Protein AF-0000000069090815 (afdb_homodimer)

Organism: Magallana gigas (NCBI:txid29159)

Nearest PDB structures (foldseek):
  7znk-assembly1_K  TM=8.811E-01  e=8.132E-07  Homo sapiens
  5wyk-assembly1_BE  TM=6.502E-01  e=1.573E-06  Saccharomyces cerevisiae S288C
  6n8r-assembly1_A  TM=6.641E-01  e=1.113E-04  Homo sapiens
  6n8q-assembly1_A  TM=6.748E-01  e=1.910E-04  Homo sapiens
  5wlc-assembly1_LH  TM=5.540E-01  e=4.526E-05  Saccharomyces cerevisiae BY4741

pLDDT: mean 88.84, std 10.0, range [51.78, 98.0]

Foldseek 3Di:
DDLADFQEKEAALLNQWIWTFFLLQWIWIARPVVRDTQDIAGQDPPRDDSVCSHPDPQRGKQEKEAALLRQWMWTDGSVQKIFIAGLLVGHGTPDIDGGHQWRYWYYDHVAQWMWTAGPVGDIDIDGHDDDDDDPLSNVLSVVSSPPHLVCLVVDPDDPVV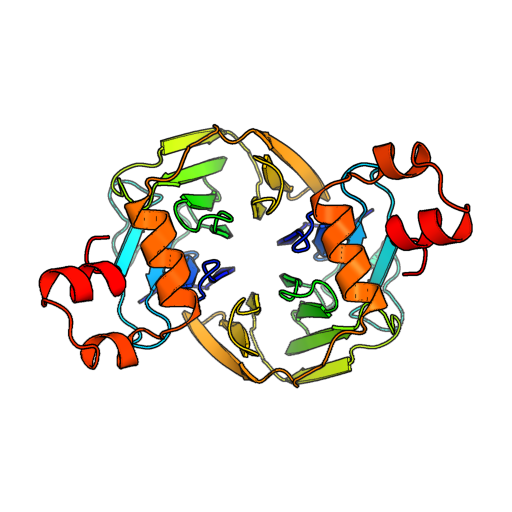NCVSSSNSD/DDLADFQEKEAALLNQWIWTFFLLQWIWIARPVVRDTQAIDGQDPPRDDSVCSHDDPQRGKQEKEAALLRQWMWTDGSVQKIFIAGLLVHHGTPDIDGGHQWRYWYYDHVAQWMWTAGPVGDIDIDGHDDDDDDPLSNVLSVVSSPPHLVCLVVDPDDPVVNCVSSSNSD

Solvent-accessible surface area (backbone atoms only — not comparable to full-atom values): 17552 Å² total; per-residue (Å²): 136,72,78,27,37,26,40,18,38,28,42,21,56,34,44,58,36,30,38,40,11,15,39,44,21,32,36,40,34,25,30,72,83,79,66,45,78,48,43,75,46,71,67,43,88,73,67,65,54,76,84,52,18,64,44,95,69,55,34,32,22,35,14,35,24,41,30,63,85,48,49,33,38,37,37,31,19,59,69,19,35,37,36,31,32,33,52,88,55,61,86,50,63,74,41,77,44,86,38,75,59,42,30,17,36,26,39,35,52,67,49,62,34,34,39,34,25,18,58,85,42,46,74,47,78,41,81,46,81,89,72,81,77,52,66,69,55,54,49,43,46,59,50,33,56,76,41,55,66,86,54,46,77,73,48,98,61,60,67,69,59,42,39,52,66,59,46,65,79,74,135,73,77,27,37,25,38,17,39,30,41,21,55,36,44,58,38,32,37,39,11,15,38,42,22,32,34,40,34,25,30,72,85,79,67,44,79,46,45,74,46,70,67,43,88,73,69,63,53,75,83,52,18,64,45,94,68,56,32,32,23,35,13,33,23,41,30,64,84,49,50,33,37,36,36,30,18,59,68,20,37,36,35,31,32,35,52,86,56,65,86,50,63,73,41,77,43,85,37,74,58,44,29,17,36,27,42,35,53,68,48,62,34,33,39,34,25,17,58,85,41,47,74,48,78,43,81,46,82,88,73,82,76,52,67,68,56,54,50,42,44,59,51,34,56,75,40,54,68,86,54,47,77,73,48,98,62,59,68,69,58,41,38,53,66,58,48,66,79,73

InterPro domains:
  IPR001496 SOCS box domain [PF07525] (131-166)
  IPR001496 SOCS box domain [PS50225] (132-170)
  IPR001496 SOCS box domain [SM00253] (126-169)
  IPR001496 SOCS box domain [SM00969] (132-168)
  IPR001680 WD40 repeat [PF00400] (1-31)
  IPR001680 WD40 repeat [PF00400] (59-86)
  IPR001680 WD40 repeat [PS50082] (1-40)
  IPR001680 WD40 repeat [PS50082] (54-88)
  IPR001680 WD40 repeat [SM00320] (1-31)
  IPR001680 WD40 repeat [SM00320] (47-86)
  IPR001680 WD40 repeat [SM00320] (90-127)
  IPR015943 WD40/YVTN repeat-like-containing domain superfamily [G3DSA:2.130.10.10] (1-132)
  IPR019775 WD40 repeat, conserved site [PS00678] (73-87)
  IPR036036 SOCS box-like domain superfamily [SSF158235] (124-169)
  IPR036322 WD40-repeat-containing domain superfamily [SSF50978] (2-129)
  IPR051983 WD repeat and SOCS box domain-containing protein [PTHR15622] (1-169)

Structure (mmCIF, N/CA/C/O backbone):
data_AF-0000000069090815-model_v1
#
loop_
_entity.id
_entity.type
_entity.pdbx_description
1 polymer 'SOCS box domain-containing protein'
#
loop_
_atom_site.group_PDB
_atom_site.id
_atom_site.type_symbol
_atom_site.label_atom_id
_atom_site.label_alt_id
_atom_site.label_comp_id
_atom_site.label_asym_id
_atom_site.label_entity_id
_atom_site.label_seq_id
_atom_site.pdbx_PDB_ins_code
_atom_site.Cartn_x
_atom_site.Cartn_y
_atom_site.Cartn_z
_atom_site.occupancy
_atom_site.B_iso_or_equiv
_atom_site.auth_seq_id
_atom_site.auth_comp_id
_atom_site.auth_asym_id
_atom_site.auth_atom_id
_atom_site.pdbx_PDB_model_num
ATOM 1 N N . GLY A 1 1 ? -5.02 -21.438 0.395 1 79.31 1 GLY A N 1
ATOM 2 C CA . GLY A 1 1 ? -5.156 -20.188 1.122 1 79.31 1 GLY A CA 1
ATOM 3 C C . GLY A 1 1 ? -4.195 -20.062 2.287 1 79.31 1 GLY A C 1
ATOM 4 O O . GLY A 1 1 ? -3.223 -20.812 2.379 1 79.31 1 GLY A O 1
ATOM 5 N N . HIS A 1 2 ? -4.289 -19.016 3.074 1 82.38 2 HIS A N 1
ATOM 6 C CA . HIS A 1 2 ? -3.445 -18.781 4.242 1 82.38 2 HIS A CA 1
ATOM 7 C C . HIS A 1 2 ? -3.93 -19.594 5.438 1 82.38 2 HIS A C 1
ATOM 9 O O . HIS A 1 2 ? -5.105 -19.969 5.508 1 82.38 2 HIS A O 1
ATOM 15 N N . PHE A 1 3 ? -3.016 -19.781 6.41 1 78 3 PHE A N 1
ATOM 16 C CA . PHE A 1 3 ? -3.311 -20.625 7.566 1 78 3 PHE A CA 1
ATOM 17 C C . PHE A 1 3 ? -3.141 -19.828 8.859 1 78 3 PHE A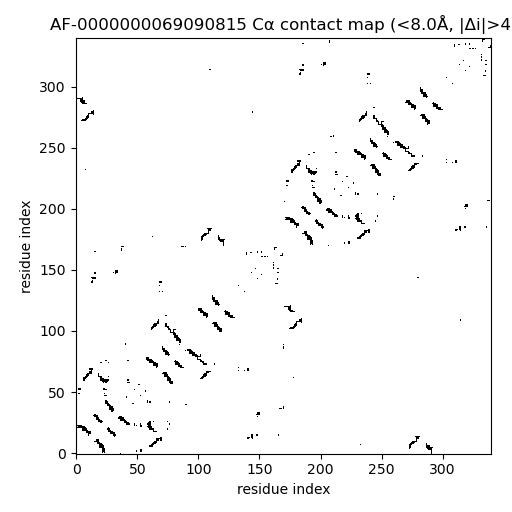 C 1
ATOM 19 O O . PHE A 1 3 ? -3.078 -20.422 9.945 1 78 3 PHE A O 1
ATOM 26 N N . HIS A 1 4 ? -2.98 -18.609 8.805 1 82.19 4 HIS A N 1
ATOM 27 C CA . HIS A 1 4 ? -2.75 -17.734 9.953 1 82.19 4 HIS A CA 1
ATOM 28 C C . HIS A 1 4 ? -3.23 -16.312 9.664 1 82.19 4 HIS A C 1
ATOM 30 O O . HIS A 1 4 ? -3.924 -16.078 8.68 1 82.19 4 HIS A O 1
ATOM 36 N N . ASP A 1 5 ? -2.984 -15.422 10.547 1 85.69 5 ASP A N 1
ATOM 37 C CA . ASP A 1 5 ? -3.416 -14.023 10.453 1 85.69 5 ASP A CA 1
ATOM 38 C C . ASP A 1 5 ? -2.799 -13.336 9.242 1 85.69 5 ASP A C 1
ATOM 40 O O . ASP A 1 5 ? -1.581 -13.375 9.055 1 85.69 5 ASP A O 1
ATOM 44 N N . ILE A 1 6 ? -3.719 -12.703 8.414 1 90.69 6 ILE A N 1
ATOM 45 C CA . ILE A 1 6 ? -3.221 -11.852 7.336 1 90.69 6 ILE A CA 1
ATOM 46 C C . ILE A 1 6 ? -2.818 -10.492 7.895 1 90.69 6 ILE A C 1
ATOM 48 O O . ILE A 1 6 ? -3.66 -9.75 8.406 1 90.69 6 ILE A O 1
ATOM 52 N N . GLN A 1 7 ? -1.586 -10.125 7.742 1 93.62 7 GLN A N 1
ATOM 53 C CA . GLN A 1 7 ? -1.053 -8.922 8.383 1 93.62 7 GLN A CA 1
ATOM 54 C C . GLN A 1 7 ? -1.014 -7.75 7.414 1 93.62 7 GLN A C 1
ATOM 56 O O . GLN A 1 7 ? -1.017 -6.59 7.836 1 93.62 7 GLN A O 1
ATOM 61 N N . SER A 1 8 ? -0.95 -8.062 6.145 1 97.06 8 SER A N 1
ATOM 62 C CA . SER A 1 8 ? -0.808 -7.02 5.133 1 97.06 8 SER A CA 1
ATOM 63 C C . SER A 1 8 ? -1.362 -7.48 3.787 1 97.06 8 SER A C 1
ATOM 65 O O . SER A 1 8 ? -1.354 -8.68 3.482 1 97.06 8 SER A O 1
ATOM 67 N N . CYS A 1 9 ? -1.847 -6.539 3.061 1 96.44 9 CYS A N 1
ATOM 68 C CA . CYS A 1 9 ? -2.318 -6.797 1.705 1 96.44 9 CYS A CA 1
ATOM 69 C C . CYS A 1 9 ? -2.104 -5.582 0.812 1 96.44 9 CYS A C 1
ATOM 71 O O . CYS A 1 9 ? -1.96 -4.461 1.305 1 96.44 9 CYS A O 1
ATOM 73 N N . ASP A 1 10 ? -2.027 -5.844 -0.484 1 96.81 10 ASP A N 1
ATOM 74 C CA . ASP A 1 10 ? -1.822 -4.766 -1.444 1 96.81 10 ASP A CA 1
ATOM 75 C C . ASP A 1 10 ? -2.248 -5.191 -2.848 1 96.81 10 ASP A C 1
ATOM 77 O O . ASP A 1 10 ? -2.127 -6.363 -3.211 1 96.81 10 ASP A O 1
ATOM 81 N N . PHE A 1 11 ? -2.684 -4.242 -3.605 1 96.31 11 PHE A N 1
ATOM 82 C CA . PHE A 1 11 ? -3.041 -4.477 -5 1 96.31 11 PHE A CA 1
ATOM 83 C C . PHE A 1 11 ? -1.896 -4.082 -5.926 1 96.31 11 PHE A C 1
ATOM 85 O O . PHE A 1 11 ? -1.183 -3.111 -5.656 1 96.31 11 PHE A O 1
ATOM 92 N N . SER A 1 12 ? -1.836 -4.812 -6.996 1 95.44 12 SER A N 1
ATOM 93 C CA . SER A 1 12 ? -0.991 -4.336 -8.086 1 95.44 12 SER A CA 1
ATOM 94 C C . SER A 1 12 ? -1.57 -3.082 -8.727 1 95.44 12 SER A C 1
ATOM 96 O O . SER A 1 12 ? -2.758 -2.793 -8.578 1 95.44 12 SER A O 1
ATOM 98 N N . PRO A 1 13 ? -0.704 -2.379 -9.461 1 91.62 13 PRO A N 1
ATOM 99 C CA . PRO A 1 13 ? -1.172 -1.113 -10.031 1 91.62 13 PRO A CA 1
ATOM 100 C C . PRO A 1 13 ? -2.342 -1.299 -10.992 1 91.62 13 PRO A C 1
ATOM 102 O O . PRO A 1 13 ? -3.158 -0.389 -11.164 1 91.62 13 PRO A O 1
ATOM 105 N N . ASP A 1 14 ? -2.455 -2.387 -11.641 1 93.19 14 ASP A N 1
ATOM 106 C CA . ASP A 1 14 ? -3.557 -2.635 -12.562 1 93.19 14 ASP A CA 1
ATOM 107 C C . ASP A 1 14 ? -4.719 -3.328 -11.859 1 93.19 14 ASP A C 1
ATOM 109 O O . ASP A 1 14 ? -5.719 -3.672 -12.492 1 93.19 14 ASP A O 1
ATOM 113 N N . SER A 1 15 ? -4.602 -3.602 -10.57 1 93.69 15 SER A N 1
ATOM 114 C CA . SER A 1 15 ? -5.594 -4.234 -9.711 1 93.69 15 SER A CA 1
ATOM 115 C C . SER A 1 15 ? -5.879 -5.668 -10.148 1 93.69 15 SER A C 1
ATOM 117 O O . SER A 1 15 ? -6.883 -6.258 -9.75 1 93.69 15 SER A O 1
ATOM 119 N N . ALA A 1 16 ? -5.008 -6.168 -10.984 1 95.38 16 ALA A N 1
ATOM 120 C CA . ALA A 1 16 ? -5.191 -7.523 -11.5 1 95.38 16 ALA A CA 1
ATOM 121 C C . ALA A 1 16 ? -4.609 -8.555 -10.539 1 95.38 16 ALA A C 1
ATOM 123 O O . ALA A 1 16 ? -4.957 -9.742 -10.609 1 95.38 16 ALA A O 1
ATOM 124 N N . LEU A 1 17 ? -3.703 -8.125 -9.781 1 95.88 17 LEU A N 1
ATOM 125 C CA . LEU A 1 17 ? -3.074 -8.977 -8.781 1 95.88 17 LEU A CA 1
ATOM 126 C C . LEU A 1 17 ? -3.309 -8.438 -7.375 1 95.88 17 LEU A C 1
ATOM 128 O O . LEU A 1 17 ? -3.412 -7.219 -7.184 1 95.88 17 LEU A O 1
ATOM 132 N N . PHE A 1 18 ? -3.381 -9.336 -6.422 1 95.94 18 PHE A N 1
ATOM 133 C CA . PHE A 1 18 ? -3.557 -9.047 -5.004 1 95.94 18 PHE A CA 1
ATOM 134 C C . PHE A 1 18 ? -2.584 -9.859 -4.156 1 95.94 18 PHE A C 1
ATOM 136 O O . PHE A 1 18 ? -2.512 -11.078 -4.289 1 95.94 18 PHE A O 1
ATOM 143 N N . ALA A 1 19 ? -1.81 -9.141 -3.348 1 97.06 19 ALA A N 1
ATOM 144 C CA . ALA A 1 19 ? -0.846 -9.828 -2.496 1 97.06 19 ALA A CA 1
ATOM 145 C C . ALA A 1 19 ? -1.304 -9.836 -1.04 1 97.06 19 ALA A C 1
ATOM 147 O O . ALA A 1 19 ? -1.813 -8.828 -0.54 1 97.06 19 ALA A O 1
ATOM 148 N N . THR A 1 20 ? -1.157 -10.93 -0.351 1 96.69 20 THR A N 1
ATOM 149 C CA . THR A 1 20 ? -1.402 -11.031 1.084 1 96.69 20 THR A CA 1
ATOM 150 C C . THR A 1 20 ? -0.166 -11.555 1.808 1 96.69 20 THR A C 1
ATOM 152 O O . THR A 1 20 ? 0.448 -12.531 1.372 1 96.69 20 THR A O 1
ATOM 155 N N . ALA A 1 21 ? 0.24 -10.859 2.807 1 96.19 21 ALA A N 1
ATOM 156 C CA . ALA A 1 21 ? 1.293 -11.305 3.715 1 96.19 21 ALA A CA 1
ATOM 157 C C . ALA A 1 21 ? 0.702 -11.906 4.988 1 96.19 21 ALA A C 1
ATOM 159 O O . ALA A 1 21 ? -0.155 -11.289 5.629 1 96.19 21 ALA A O 1
ATOM 160 N N . CYS A 1 22 ? 1.256 -13 5.352 1 91.38 22 CYS A N 1
ATOM 161 C CA . CYS A 1 22 ? 0.613 -13.766 6.418 1 91.38 22 CYS A CA 1
ATOM 162 C C . CYS A 1 22 ? 1.642 -14.273 7.418 1 91.38 22 CYS A C 1
ATOM 164 O O . CYS A 1 22 ? 2.814 -14.438 7.078 1 91.38 22 CYS A O 1
ATOM 166 N N . TYR A 1 23 ? 1.19 -14.57 8.633 1 89.38 23 TYR A N 1
ATOM 167 C CA . TYR A 1 23 ? 2.014 -15.133 9.695 1 89.38 23 TYR A CA 1
ATOM 168 C C . TYR A 1 23 ? 2.369 -16.594 9.398 1 89.38 23 TYR A C 1
ATOM 170 O O . TYR A 1 23 ? 3.223 -17.172 10.07 1 89.38 23 TYR A O 1
ATOM 178 N N . ASP A 1 24 ? 1.873 -17.234 8.352 1 84.62 24 ASP A N 1
ATOM 179 C CA . ASP A 1 24 ? 2.266 -18.578 7.953 1 84.62 24 ASP A CA 1
ATOM 180 C C . ASP A 1 24 ? 3.564 -18.562 7.148 1 84.62 24 ASP A C 1
ATOM 182 O O . ASP A 1 24 ? 3.889 -19.531 6.461 1 84.62 24 ASP A O 1
ATOM 186 N N . THR A 1 25 ? 4.215 -17.422 7.023 1 89.25 25 THR A N 1
ATOM 187 C CA . THR A 1 25 ? 5.551 -17.188 6.484 1 89.25 25 THR A CA 1
ATOM 188 C C . THR A 1 25 ? 5.508 -17.078 4.961 1 89.25 25 THR A C 1
ATOM 190 O O . THR A 1 25 ? 6.539 -17.188 4.297 1 89.25 25 THR A O 1
ATOM 193 N N . ARG A 1 26 ? 4.359 -16.859 4.488 1 91.19 26 ARG A N 1
ATOM 194 C CA . ARG A 1 26 ? 4.23 -16.781 3.037 1 91.19 26 ARG A CA 1
ATOM 195 C C . ARG A 1 26 ? 3.584 -15.469 2.609 1 91.19 26 ARG A C 1
ATOM 197 O O . ARG A 1 26 ? 2.766 -14.906 3.34 1 91.19 26 ARG A O 1
ATOM 204 N N . VAL A 1 27 ? 3.996 -15.055 1.451 1 94.62 27 VAL A N 1
ATOM 205 C CA . VAL A 1 27 ? 3.213 -14.125 0.644 1 94.62 27 VAL A CA 1
ATOM 206 C C . VAL A 1 27 ? 2.545 -14.875 -0.506 1 94.62 27 VAL A C 1
ATOM 208 O O . VAL A 1 27 ? 3.186 -15.688 -1.183 1 94.62 27 VAL A O 1
ATOM 211 N N . ILE A 1 28 ? 1.282 -14.641 -0.657 1 95 28 ILE A N 1
ATOM 212 C CA . ILE A 1 28 ? 0.578 -15.25 -1.78 1 95 28 ILE A CA 1
ATOM 213 C C . ILE A 1 28 ? 0.068 -14.156 -2.721 1 95 28 ILE A C 1
ATOM 215 O O . ILE A 1 28 ? -0.456 -13.133 -2.271 1 95 28 ILE A O 1
ATOM 219 N N . ILE A 1 29 ? 0.274 -14.367 -4.035 1 96.38 29 ILE A N 1
ATOM 220 C CA . ILE A 1 29 ? -0.273 -13.516 -5.082 1 96.38 29 ILE A CA 1
ATOM 221 C C . ILE A 1 29 ? -1.538 -14.148 -5.656 1 96.38 29 ILE A C 1
ATOM 223 O O . ILE A 1 29 ? -1.521 -15.305 -6.086 1 96.38 29 ILE A O 1
ATOM 227 N N . TRP A 1 30 ? -2.611 -13.32 -5.664 1 96.62 30 TRP A N 1
ATOM 228 C CA . TRP A 1 30 ? -3.924 -13.805 -6.078 1 96.62 30 TRP A CA 1
ATOM 229 C C . TRP A 1 30 ? -4.418 -13.055 -7.309 1 96.62 30 TRP A C 1
ATOM 231 O O . TRP A 1 30 ? -4.027 -11.906 -7.543 1 96.62 30 TRP A O 1
ATOM 241 N N . ASP A 1 31 ? -5.223 -13.688 -8.094 1 95.88 31 ASP A N 1
ATOM 242 C CA . ASP A 1 31 ? -6.207 -12.984 -8.914 1 95.88 31 ASP A CA 1
ATOM 243 C C . ASP A 1 31 ? -7.441 -12.609 -8.094 1 95.88 31 ASP A C 1
ATOM 245 O O . ASP A 1 31 ? -8.227 -13.484 -7.711 1 95.88 31 ASP A O 1
ATOM 249 N N . PRO A 1 32 ? -7.605 -11.359 -7.816 1 92.69 32 PRO A N 1
ATOM 250 C CA . PRO A 1 32 ? -8.672 -10.984 -6.883 1 92.69 32 PRO A CA 1
ATOM 251 C C . PRO A 1 32 ? -10.07 -11.18 -7.473 1 92.69 32 PRO A C 1
ATOM 253 O O . PRO A 1 32 ? -11.062 -11.133 -6.742 1 92.69 32 PRO A O 1
ATOM 256 N N . TYR A 1 33 ? -10.203 -11.422 -8.711 1 91.06 33 TYR A N 1
ATOM 257 C CA . TYR A 1 33 ? -11.508 -11.562 -9.359 1 91.06 33 TYR A CA 1
ATOM 258 C C . TYR A 1 33 ? -11.914 -13.031 -9.438 1 91.06 33 TYR A C 1
ATOM 260 O O . TYR A 1 33 ? -13.102 -13.352 -9.383 1 91.06 33 TYR A O 1
ATOM 268 N N . THR A 1 34 ? -10.992 -13.898 -9.586 1 92.5 34 THR A N 1
ATOM 269 C CA . THR A 1 34 ? -11.305 -15.32 -9.68 1 92.5 34 THR A CA 1
ATOM 270 C C . THR A 1 34 ? -11.047 -16.016 -8.352 1 92.5 34 THR A C 1
ATOM 272 O O . THR A 1 34 ? -11.562 -17.109 -8.102 1 92.5 34 THR A O 1
ATOM 275 N N . GLY A 1 35 ? -10.148 -15.438 -7.559 1 92.12 35 GLY A N 1
ATOM 276 C CA . GLY A 1 35 ? -9.758 -16.062 -6.305 1 92.12 35 GLY A CA 1
ATOM 277 C C . GLY A 1 35 ? -8.641 -17.078 -6.465 1 92.12 35 GLY A C 1
ATOM 278 O O . GLY A 1 35 ? -8.266 -17.75 -5.504 1 92.12 35 GLY A O 1
ATOM 279 N N . ASP A 1 36 ? -8.094 -17.172 -7.629 1 94.62 36 ASP A N 1
ATOM 280 C CA . ASP A 1 36 ? -7.031 -18.141 -7.891 1 94.62 36 ASP A CA 1
ATOM 281 C C . ASP A 1 36 ? -5.719 -17.703 -7.242 1 94.62 36 ASP A C 1
ATOM 283 O O . ASP A 1 36 ? -5.352 -16.516 -7.309 1 94.62 36 ASP A O 1
ATOM 287 N N . MET A 1 37 ? -5.062 -18.656 -6.645 1 94.88 37 MET A N 1
ATOM 288 C CA . MET A 1 37 ? -3.688 -18.438 -6.207 1 94.88 37 MET A CA 1
ATOM 289 C C . MET A 1 37 ? -2.723 -18.531 -7.383 1 94.88 37 MET A C 1
ATOM 291 O O . MET A 1 37 ? -2.67 -19.562 -8.07 1 94.88 37 MET A O 1
ATOM 295 N N . LEU A 1 38 ? -2.004 -17.516 -7.605 1 95.06 38 LEU A N 1
ATOM 296 C CA . LEU A 1 38 ? -1.168 -17.469 -8.805 1 95.06 38 LEU A CA 1
ATOM 297 C C . LEU A 1 38 ? 0.284 -17.781 -8.461 1 95.06 38 LEU A C 1
ATOM 299 O O . LEU A 1 38 ? 0.998 -18.375 -9.273 1 95.06 38 LEU A O 1
ATOM 303 N N . LEU A 1 39 ? 0.715 -17.391 -7.316 1 94.69 39 LEU A N 1
ATOM 304 C CA . LEU A 1 39 ? 2.117 -17.516 -6.934 1 94.69 39 LEU A CA 1
ATOM 305 C C . LEU A 1 39 ? 2.271 -17.5 -5.418 1 94.69 39 LEU A C 1
ATOM 307 O O . LEU A 1 39 ? 1.558 -16.781 -4.723 1 94.69 39 LEU A O 1
ATOM 311 N N . GLU A 1 40 ? 3.168 -18.328 -4.918 1 92.69 40 GLU A N 1
ATOM 312 C CA . GLU A 1 40 ? 3.523 -18.328 -3.502 1 92.69 40 GLU A CA 1
ATOM 313 C C . GLU A 1 40 ? 4.992 -17.969 -3.299 1 92.69 40 GLU A C 1
ATOM 315 O O . GLU A 1 40 ? 5.871 -18.516 -3.963 1 92.69 40 GLU A O 1
ATOM 320 N N . LEU A 1 41 ? 5.219 -17.031 -2.443 1 92.81 41 LEU A N 1
ATOM 321 C CA . LEU A 1 41 ? 6.574 -16.625 -2.086 1 92.81 41 LEU A CA 1
ATOM 322 C C . LEU A 1 41 ? 6.895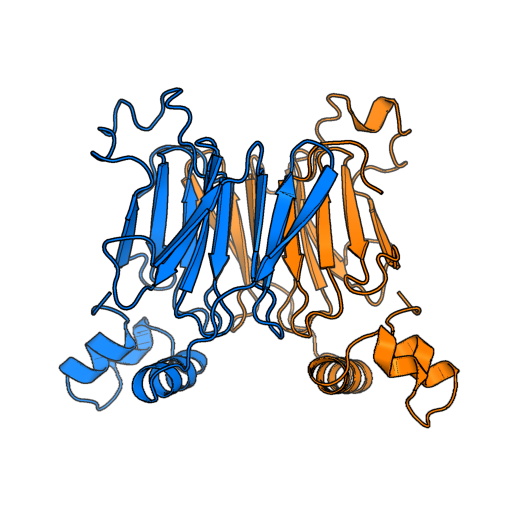 -17 -0.645 1 92.81 41 LEU A C 1
ATOM 324 O O . LEU A 1 41 ? 6.344 -16.422 0.293 1 92.81 41 LEU A O 1
ATOM 328 N N . GLY A 1 42 ? 7.844 -17.875 -0.504 1 91.19 42 GLY A N 1
ATOM 329 C CA . GLY A 1 42 ? 8.156 -18.406 0.815 1 91.19 42 GLY A CA 1
ATOM 330 C C . GLY A 1 42 ? 9.305 -17.672 1.489 1 91.19 42 GLY A C 1
ATOM 331 O O . GLY A 1 42 ? 10.289 -17.312 0.836 1 91.19 42 GLY A O 1
ATOM 332 N N . HIS A 1 43 ? 9.188 -17.438 2.748 1 90.88 43 HIS A N 1
ATOM 333 C CA . HIS A 1 43 ? 10.211 -16.766 3.527 1 90.88 43 HIS A CA 1
ATOM 334 C C . HIS A 1 43 ? 10.969 -17.734 4.426 1 90.88 43 HIS A C 1
ATOM 336 O O . HIS A 1 43 ? 11.852 -17.328 5.18 1 90.88 43 HIS A O 1
ATOM 342 N N . LEU A 1 44 ? 10.586 -18.875 4.457 1 84 44 LEU A N 1
ATOM 343 C CA . LEU A 1 44 ? 11.297 -19.953 5.152 1 84 44 LEU A CA 1
ATOM 344 C C . LEU A 1 44 ? 11.57 -21.125 4.211 1 84 44 LEU A C 1
ATOM 346 O O . LEU A 1 44 ? 10.711 -21.484 3.408 1 84 44 LEU A O 1
ATOM 350 N N . TYR A 1 45 ? 12.789 -21.562 4.188 1 77.5 45 TYR A N 1
ATOM 351 C CA . TYR A 1 45 ? 13.148 -22.75 3.418 1 77.5 45 TYR A CA 1
ATOM 352 C C . TYR A 1 45 ? 13.703 -23.844 4.324 1 77.5 45 TYR A C 1
ATOM 354 O O . TYR A 1 45 ? 14.633 -23.594 5.102 1 77.5 45 TYR A O 1
ATOM 362 N N . PRO A 1 46 ? 13.109 -25.094 4.262 1 72.94 46 PRO A N 1
ATOM 363 C CA . PRO A 1 46 ? 11.938 -25.438 3.457 1 72.94 46 PRO A CA 1
ATOM 364 C C . PRO A 1 46 ? 10.641 -24.844 4.008 1 72.94 46 PRO A C 1
ATOM 366 O O . PRO A 1 46 ? 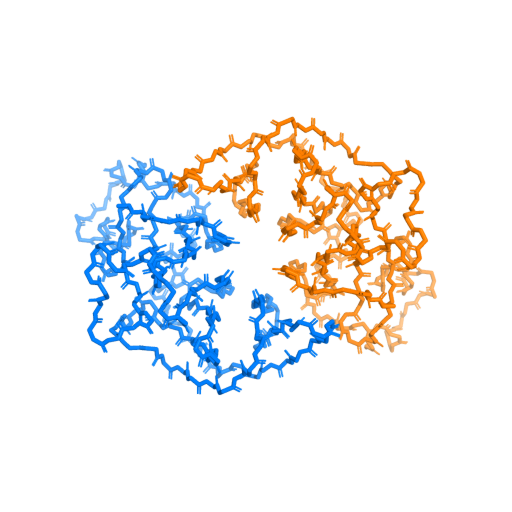10.594 -24.438 5.176 1 72.94 46 PRO A O 1
ATOM 369 N N . PRO A 1 47 ? 9.711 -24.672 3.08 1 69.62 47 PRO A N 1
ATOM 370 C CA . PRO A 1 47 ? 8.453 -24.141 3.607 1 69.62 47 PRO A CA 1
ATOM 371 C C . PRO A 1 47 ? 7.906 -24.953 4.777 1 69.62 47 PRO A C 1
ATOM 373 O O . PRO A 1 47 ? 8.055 -26.188 4.801 1 69.62 47 PRO A O 1
ATOM 376 N N . PRO A 1 48 ? 7.496 -24.125 5.797 1 64.88 48 PRO A N 1
ATOM 377 C CA . PRO A 1 48 ? 6.988 -24.859 6.957 1 64.88 48 PRO A CA 1
ATOM 378 C C . PRO A 1 48 ? 5.742 -25.688 6.637 1 64.88 48 PRO A C 1
ATOM 380 O O . PRO A 1 48 ? 4.969 -25.328 5.746 1 64.88 48 PRO A O 1
ATOM 383 N N . ARG A 1 49 ? 5.742 -26.891 7.211 1 63.97 49 ARG A N 1
ATOM 384 C CA . ARG A 1 49 ? 4.504 -27.656 7.172 1 63.97 49 ARG A CA 1
ATOM 385 C C . ARG A 1 49 ? 3.354 -26.875 7.801 1 63.97 49 ARG A C 1
ATOM 387 O O . ARG A 1 49 ? 3.57 -26.031 8.664 1 63.97 49 ARG A O 1
ATOM 394 N N . PRO A 1 50 ? 2.156 -27.016 7.238 1 60.16 50 PRO A N 1
ATOM 395 C CA . PRO A 1 50 ? 0.992 -26.281 7.719 1 60.16 50 PRO A CA 1
ATOM 396 C C . PRO A 1 50 ? 0.908 -26.234 9.242 1 60.16 50 PRO A C 1
ATOM 398 O O . PRO A 1 50 ? 0.53 -25.203 9.812 1 60.16 50 PRO A O 1
ATOM 401 N N . ILE A 1 51 ? 1.222 -27.344 9.891 1 55.09 51 ILE A N 1
ATOM 402 C CA . ILE A 1 51 ? 1.091 -27.438 11.344 1 55.09 51 ILE A CA 1
ATOM 403 C C . ILE A 1 51 ? 2.041 -26.453 12.016 1 55.09 51 ILE A C 1
ATOM 405 O O . ILE A 1 51 ? 1.702 -25.859 13.039 1 55.09 51 ILE A O 1
ATOM 409 N N . PHE A 1 52 ? 3.158 -26.219 11.406 1 51.78 52 PHE A N 1
ATOM 410 C CA . PHE A 1 52 ? 4.18 -25.375 12.023 1 51.78 52 PHE A CA 1
ATOM 411 C C . PHE A 1 52 ? 4.062 -23.938 11.523 1 51.78 52 PHE A C 1
ATOM 413 O O . PHE A 1 52 ? 4.727 -23.031 12.047 1 51.78 52 PHE A O 1
ATOM 420 N N . ALA A 1 53 ? 3.307 -23.812 10.43 1 57.22 53 ALA A N 1
ATOM 421 C CA . ALA A 1 53 ? 3.154 -22.5 9.828 1 57.22 53 ALA A CA 1
ATOM 422 C C . ALA A 1 53 ? 2.496 -21.516 10.805 1 57.22 53 ALA A C 1
ATOM 424 O O . ALA A 1 53 ? 2.684 -20.312 10.703 1 57.22 53 ALA A O 1
ATOM 425 N N . GLY A 1 54 ? 1.81 -22.094 11.781 1 57.31 54 GLY A N 1
ATOM 426 C CA . GLY A 1 54 ? 1.122 -21.281 12.781 1 57.31 54 GLY A CA 1
ATOM 427 C C . GLY A 1 54 ? 1.953 -21.047 14.031 1 57.31 54 GLY A C 1
ATOM 428 O O . GLY A 1 54 ? 1.579 -20.234 14.883 1 57.31 54 GLY A O 1
ATOM 429 N N . GLY A 1 55 ? 3.137 -21.766 14.148 1 59.84 55 GLY A N 1
ATOM 430 C CA . GLY A 1 55 ? 3.947 -21.641 15.352 1 59.84 55 GLY A CA 1
ATOM 431 C C . GLY A 1 55 ? 4.934 -20.484 15.281 1 59.84 55 GLY A C 1
ATOM 432 O O . GLY A 1 55 ? 5.004 -19.781 14.273 1 59.84 55 GLY A O 1
ATOM 433 N N . ALA A 1 56 ? 5.418 -20.234 16.516 1 62.19 56 ALA A N 1
ATOM 434 C CA . ALA A 1 56 ? 6.465 -19.219 16.594 1 62.19 56 ALA A CA 1
ATOM 435 C C . ALA A 1 56 ? 7.711 -19.656 15.828 1 62.19 56 ALA A C 1
ATOM 437 O O . ALA A 1 56 ? 8.406 -20.594 16.25 1 62.19 56 ALA A O 1
ATOM 438 N N . ASN A 1 57 ? 7.816 -19.359 14.57 1 66.69 57 ASN A N 1
ATOM 439 C CA . ASN A 1 57 ? 8.984 -19.734 13.781 1 66.69 57 ASN A CA 1
ATOM 440 C C . ASN A 1 57 ? 9.859 -18.516 13.477 1 66.69 57 ASN A C 1
ATOM 442 O O . ASN A 1 57 ? 10.867 -18.625 12.781 1 66.69 57 ASN A O 1
ATOM 446 N N . ASP A 1 58 ? 9.531 -17.406 14.039 1 77.94 58 ASP A N 1
ATOM 447 C CA . ASP A 1 58 ? 10.305 -16.188 13.922 1 77.94 58 ASP A CA 1
ATOM 448 C C . ASP A 1 58 ? 10.406 -15.727 12.461 1 77.94 58 ASP A C 1
ATOM 450 O O . ASP A 1 58 ? 11.336 -15.008 12.094 1 77.94 58 ASP A O 1
ATOM 454 N N . HIS A 1 59 ? 9.57 -16.297 11.586 1 84.62 59 HIS A N 1
ATOM 455 C CA . HIS A 1 59 ? 9.633 -15.938 10.172 1 84.62 59 HIS A CA 1
ATOM 456 C C . HIS A 1 59 ? 8.305 -15.344 9.703 1 84.62 59 HIS A C 1
ATOM 458 O O . HIS A 1 59 ? 7.984 -15.398 8.508 1 84.62 59 HIS A O 1
ATOM 464 N N . TYR A 1 60 ? 7.547 -14.867 10.609 1 90.12 60 TYR A N 1
ATOM 465 C CA . TYR A 1 60 ? 6.246 -14.305 10.25 1 90.12 60 TYR A CA 1
ATOM 466 C C . TYR A 1 60 ? 6.402 -13.133 9.297 1 90.12 60 TYR A C 1
ATOM 468 O O . TYR A 1 60 ? 7.172 -12.203 9.562 1 90.12 60 TYR A O 1
ATOM 476 N N . VAL A 1 61 ? 5.68 -13.211 8.141 1 94.06 61 VAL A N 1
ATOM 477 C CA . VAL A 1 61 ? 5.695 -12.078 7.219 1 94.06 61 VAL A CA 1
ATOM 478 C C . VAL A 1 61 ? 4.781 -10.977 7.746 1 94.06 61 VAL A C 1
ATOM 480 O O . VAL A 1 61 ? 3.619 -11.227 8.07 1 94.06 61 VAL A O 1
ATOM 483 N N . ARG A 1 62 ? 5.293 -9.766 7.809 1 95.31 62 ARG A N 1
ATOM 484 C CA . ARG A 1 62 ? 4.59 -8.664 8.461 1 95.31 62 ARG A CA 1
ATOM 485 C C . ARG A 1 62 ? 3.953 -7.734 7.438 1 95.31 62 ARG A C 1
ATOM 487 O O . ARG A 1 62 ? 2.9 -7.148 7.691 1 95.31 62 ARG A O 1
ATOM 494 N N . SER A 1 63 ? 4.625 -7.586 6.312 1 98 63 SER A N 1
ATOM 495 C CA . SER A 1 63 ? 4.148 -6.59 5.363 1 98 63 SER A CA 1
ATOM 496 C C . SER A 1 63 ? 4.562 -6.938 3.938 1 98 63 SER A C 1
ATOM 498 O O . SER A 1 63 ? 5.598 -7.574 3.727 1 98 63 SER A O 1
ATOM 500 N N . VAL A 1 64 ? 3.729 -6.508 3.006 1 97.62 64 VAL A N 1
ATOM 501 C CA . VAL A 1 64 ? 3.99 -6.688 1.583 1 97.62 64 VAL A CA 1
ATOM 502 C C . VAL A 1 64 ? 3.502 -5.469 0.807 1 97.62 64 VAL A C 1
ATOM 504 O O . VAL A 1 64 ? 2.506 -4.844 1.182 1 97.62 64 VAL A O 1
ATOM 507 N N . SER A 1 65 ? 4.168 -5.117 -0.236 1 97.06 65 SER A N 1
ATOM 508 C CA . SER A 1 65 ? 3.791 -3.996 -1.091 1 97.06 65 SER A CA 1
ATOM 509 C C . SER A 1 65 ? 4.234 -4.227 -2.531 1 97.06 65 SER A C 1
ATOM 511 O O . SER A 1 65 ? 5.34 -4.719 -2.775 1 97.06 65 SER A O 1
ATOM 513 N N . PHE A 1 66 ? 3.373 -3.812 -3.496 1 95.19 66 PHE A N 1
ATOM 514 C CA . PHE A 1 66 ? 3.709 -3.904 -4.914 1 95.19 66 PHE A CA 1
ATOM 515 C C . PHE A 1 66 ? 4.492 -2.678 -5.363 1 95.19 66 PHE A C 1
ATOM 517 O O . PHE A 1 66 ? 4.211 -1.56 -4.926 1 95.19 66 PHE A O 1
ATOM 524 N N . SER A 1 67 ? 5.387 -2.977 -6.316 1 92.12 67 SER A N 1
ATOM 525 C CA . SER A 1 67 ? 6.035 -1.869 -7.012 1 92.12 67 SER A CA 1
ATOM 526 C C . SER A 1 67 ? 5.078 -1.195 -7.988 1 92.12 67 SER A C 1
ATOM 528 O O . SER A 1 67 ? 4.059 -1.774 -8.367 1 92.12 67 SER A O 1
ATOM 530 N N . LYS A 1 68 ? 5.453 -0.048 -8.453 1 83.88 68 LYS A N 1
ATOM 531 C CA . LYS A 1 68 ? 4.617 0.771 -9.328 1 83.88 68 LYS A CA 1
ATOM 532 C C . LYS A 1 68 ? 4.367 0.073 -10.664 1 83.88 68 LYS A C 1
ATOM 534 O O . LYS A 1 68 ? 3.297 0.219 -11.258 1 83.88 68 LYS A O 1
ATOM 539 N N . ASP A 1 69 ? 5.355 -0.624 -11.062 1 83.38 69 ASP A N 1
ATOM 540 C CA . ASP A 1 69 ? 5.203 -1.278 -12.359 1 83.38 69 ASP A CA 1
ATOM 541 C C . ASP A 1 69 ? 4.551 -2.65 -12.211 1 83.38 69 ASP A C 1
ATOM 543 O O . ASP A 1 69 ? 4.285 -3.33 -13.203 1 83.38 69 ASP A O 1
ATOM 547 N N . GLY A 1 70 ? 4.363 -3.039 -10.961 1 89.25 70 GLY A N 1
ATOM 548 C CA . GLY A 1 70 ? 3.674 -4.293 -10.695 1 89.25 70 GLY A CA 1
ATOM 549 C C . GLY A 1 70 ? 4.555 -5.512 -10.891 1 89.25 70 GLY A C 1
ATOM 550 O O . GLY A 1 70 ? 4.074 -6.645 -10.828 1 89.25 70 GLY A O 1
ATOM 551 N N . LEU A 1 71 ? 5.828 -5.324 -11.086 1 88.75 71 LEU A N 1
ATOM 552 C CA . LEU A 1 71 ? 6.723 -6.43 -11.422 1 88.75 71 LEU A CA 1
ATOM 553 C C . LEU A 1 71 ? 7.438 -6.953 -10.188 1 88.75 71 LEU A C 1
ATOM 555 O O . LEU A 1 71 ? 8.031 -8.031 -10.211 1 88.75 71 LEU A O 1
ATOM 559 N N . HIS A 1 72 ? 7.367 -6.172 -9.172 1 92.06 72 HIS A N 1
ATOM 560 C CA . HIS A 1 72 ? 8.062 -6.547 -7.945 1 92.06 72 HIS A CA 1
ATOM 561 C C . HIS A 1 72 ? 7.145 -6.426 -6.73 1 92.06 72 HIS A C 1
ATOM 563 O O . HIS A 1 72 ? 6.188 -5.648 -6.746 1 92.06 72 HIS A O 1
ATOM 569 N N . VAL A 1 73 ? 7.461 -7.219 -5.75 1 94.75 73 VAL A N 1
ATOM 570 C CA . VAL A 1 73 ? 6.883 -7.074 -4.414 1 94.75 73 VAL A CA 1
ATOM 571 C C . VAL A 1 73 ? 7.996 -7.047 -3.371 1 94.75 73 VAL A C 1
ATOM 573 O O . VAL A 1 73 ? 9.008 -7.742 -3.512 1 94.75 73 VAL A O 1
ATOM 576 N N . CYS A 1 74 ? 7.824 -6.16 -2.42 1 96.12 74 CYS A N 1
ATOM 577 C CA . CYS A 1 74 ? 8.719 -6.223 -1.271 1 96.12 74 CYS A CA 1
ATOM 578 C C . CYS A 1 74 ? 7.984 -6.727 -0.034 1 96.12 74 CYS A C 1
ATOM 580 O O . CYS A 1 74 ? 6.773 -6.547 0.089 1 96.12 74 CYS A O 1
ATOM 582 N N . SER A 1 75 ? 8.695 -7.43 0.764 1 96.75 75 SER A N 1
ATOM 583 C CA . SER A 1 75 ? 8.133 -7.969 2 1 96.75 75 SER A CA 1
ATOM 584 C C . SER A 1 75 ? 9.148 -7.902 3.139 1 96.75 75 SER A C 1
ATOM 586 O O . SER A 1 75 ? 10.359 -7.938 2.904 1 96.75 75 SER A O 1
ATOM 588 N N . VAL A 1 76 ? 8.648 -7.723 4.297 1 97.19 76 VAL A N 1
ATOM 589 C CA . VAL A 1 76 ? 9.477 -7.82 5.5 1 97.19 76 VAL A CA 1
ATOM 590 C C . VAL A 1 76 ? 8.914 -8.898 6.422 1 97.19 76 VAL A C 1
ATOM 592 O O . VAL A 1 76 ? 7.703 -9.141 6.441 1 97.19 76 VAL A O 1
ATOM 595 N N . ALA A 1 77 ? 9.844 -9.508 7.129 1 95.62 77 ALA A N 1
ATOM 596 C CA . ALA A 1 77 ? 9.469 -10.594 8.031 1 95.62 77 ALA A CA 1
ATOM 597 C C . ALA A 1 77 ? 10.258 -10.523 9.328 1 95.62 77 ALA A C 1
ATOM 599 O O . ALA A 1 77 ? 11.227 -9.773 9.438 1 95.62 77 ALA A O 1
ATOM 600 N N . ASP A 1 78 ? 9.82 -11.32 10.273 1 93.62 78 ASP A N 1
ATOM 601 C CA . ASP A 1 78 ? 10.406 -11.312 11.609 1 93.62 78 ASP A CA 1
ATOM 602 C C . ASP A 1 78 ? 11.812 -11.914 11.594 1 93.62 78 ASP A C 1
ATOM 604 O O . ASP A 1 78 ? 12.562 -11.781 12.57 1 93.62 78 ASP A O 1
ATOM 608 N N . ASP A 1 79 ? 12.195 -12.547 10.508 1 91.75 79 ASP A N 1
ATOM 609 C CA . ASP A 1 79 ? 13.547 -13.078 10.414 1 91.75 79 ASP A CA 1
ATOM 610 C C . ASP A 1 79 ? 14.562 -11.953 10.219 1 91.75 79 ASP A C 1
ATOM 612 O O . ASP A 1 79 ? 15.773 -12.203 10.172 1 91.75 79 ASP A O 1
ATOM 616 N N . GLY A 1 80 ? 14.117 -10.742 10.016 1 93.75 80 GLY A N 1
ATOM 617 C CA . GLY A 1 80 ? 15 -9.578 10 1 93.75 80 GLY A CA 1
ATOM 618 C C . GLY A 1 80 ? 15.453 -9.195 8.602 1 93.75 80 GLY A C 1
ATOM 619 O O . GLY A 1 80 ? 16.469 -8.523 8.438 1 93.75 80 GLY A O 1
ATOM 620 N N . TYR A 1 81 ? 14.648 -9.664 7.621 1 94.81 81 TYR A N 1
ATOM 621 C CA . TYR A 1 81 ? 15.078 -9.352 6.262 1 94.81 81 TYR A CA 1
ATOM 622 C C . TYR A 1 81 ? 13.984 -8.617 5.5 1 94.81 81 TYR A C 1
ATOM 624 O O . TYR A 1 81 ? 12.805 -8.93 5.637 1 94.81 81 TYR A O 1
ATOM 632 N N . LEU A 1 82 ? 14.445 -7.617 4.793 1 96.19 82 LEU A N 1
ATOM 633 C CA . LEU A 1 82 ? 13.688 -7.082 3.67 1 96.19 82 LEU A CA 1
ATOM 634 C C . LEU A 1 82 ? 13.977 -7.863 2.395 1 96.19 82 LEU A C 1
ATOM 636 O O . LEU A 1 82 ? 15.133 -8.102 2.057 1 96.19 82 LEU A O 1
ATOM 640 N N . ARG A 1 83 ? 12.977 -8.312 1.742 1 95.12 83 ARG A N 1
ATOM 641 C CA . ARG A 1 83 ? 13.133 -9.047 0.49 1 95.12 83 ARG A CA 1
ATOM 642 C C . ARG A 1 83 ? 12.383 -8.359 -0.646 1 95.12 83 ARG A C 1
ATOM 644 O O . ARG A 1 83 ? 11.273 -7.863 -0.454 1 95.12 83 ARG A O 1
ATOM 651 N N . VAL A 1 84 ? 13.016 -8.32 -1.792 1 94.38 84 VAL A N 1
ATOM 652 C CA . VAL A 1 84 ? 12.375 -7.859 -3.02 1 94.38 84 VAL A CA 1
ATOM 653 C C . VAL A 1 84 ? 12.297 -9.008 -4.02 1 94.38 84 VAL A C 1
ATOM 655 O O . VAL A 1 84 ? 13.312 -9.602 -4.379 1 94.38 84 VAL A O 1
ATOM 658 N N . TRP A 1 85 ? 11.094 -9.273 -4.43 1 93.56 85 TRP A N 1
ATOM 659 C CA . TRP A 1 85 ? 10.812 -10.383 -5.324 1 93.56 85 TRP A CA 1
ATOM 660 C C . TRP A 1 85 ? 10.516 -9.891 -6.734 1 93.56 85 TRP A C 1
ATOM 662 O O . TRP A 1 85 ? 9.773 -8.922 -6.914 1 93.56 85 TRP A O 1
ATOM 672 N N . ASP A 1 86 ? 11.086 -10.531 -7.672 1 91.75 86 ASP A N 1
ATOM 673 C CA . ASP A 1 86 ? 10.727 -10.344 -9.07 1 91.75 86 ASP A CA 1
ATOM 674 C C . ASP A 1 86 ? 9.672 -11.352 -9.516 1 91.75 86 ASP A C 1
ATOM 676 O O . ASP A 1 86 ? 9.93 -12.555 -9.531 1 91.75 86 ASP A O 1
ATOM 680 N N . LEU A 1 87 ? 8.531 -10.859 -9.883 1 90.25 87 LEU A N 1
ATOM 681 C CA . LEU A 1 87 ? 7.406 -11.75 -10.164 1 90.25 87 LEU A CA 1
ATOM 682 C C . LEU A 1 87 ? 7.605 -12.469 -11.492 1 90.25 87 LEU A C 1
ATOM 684 O O . LEU A 1 87 ? 6.938 -13.469 -11.773 1 90.25 87 LEU A O 1
ATOM 688 N N . GLU A 1 88 ? 8.477 -11.961 -12.281 1 83.19 88 GLU A N 1
ATOM 689 C CA . GLU A 1 88 ? 8.773 -12.617 -13.547 1 83.19 88 GLU A CA 1
ATOM 690 C C . GLU A 1 88 ? 9.789 -13.742 -13.359 1 83.19 88 GLU A C 1
ATOM 692 O O . GLU A 1 88 ? 9.883 -14.648 -14.188 1 83.19 88 GLU A O 1
ATOM 697 N N . ASP A 1 89 ? 10.586 -13.648 -12.352 1 76.31 89 ASP A N 1
ATOM 698 C CA . ASP A 1 89 ? 11.586 -14.664 -12.039 1 76.31 89 ASP A CA 1
ATOM 699 C C . ASP A 1 89 ? 11.406 -15.195 -10.617 1 76.31 89 ASP A C 1
ATOM 701 O O . ASP A 1 89 ? 12.156 -14.82 -9.711 1 76.31 89 ASP A O 1
ATOM 705 N N . SER A 1 90 ? 10.406 -15.953 -10.312 1 62 90 SER A N 1
ATOM 706 C CA . SER A 1 90 ? 9.695 -16.016 -9.039 1 62 90 SER A CA 1
ATOM 707 C C . SER A 1 90 ? 10.406 -16.922 -8.047 1 62 90 SER A C 1
ATOM 709 O O . SER A 1 90 ? 10.023 -17 -6.879 1 62 90 SER A O 1
ATOM 711 N N . CYS A 1 91 ? 11.477 -17.547 -8.25 1 65.44 91 CYS A N 1
ATOM 712 C CA . CYS A 1 91 ? 11.844 -18.531 -7.25 1 65.44 91 CYS A CA 1
ATOM 713 C C . CYS A 1 91 ? 12.562 -17.891 -6.074 1 65.44 91 CYS A C 1
ATOM 715 O O . CYS A 1 91 ? 12.305 -18.234 -4.918 1 65.44 91 CYS A O 1
ATOM 717 N N . ASP A 1 92 ? 13.375 -16.969 -6.305 1 82.06 92 ASP A N 1
ATOM 718 C CA . ASP A 1 92 ? 14.148 -16.375 -5.215 1 82.06 92 ASP A CA 1
ATOM 719 C C . ASP A 1 92 ? 14.031 -14.852 -5.227 1 82.06 92 ASP A C 1
ATOM 721 O O . ASP A 1 92 ? 13.828 -14.242 -6.281 1 82.06 92 ASP A O 1
ATOM 725 N N . PRO A 1 93 ? 14.047 -14.336 -3.949 1 88.06 93 PRO A N 1
ATOM 726 C CA . PRO A 1 93 ? 14.094 -12.875 -3.926 1 88.06 93 PRO A CA 1
ATOM 727 C C . PRO A 1 93 ? 15.266 -12.312 -4.73 1 88.06 93 PRO A C 1
ATOM 729 O O . PRO A 1 93 ? 16.359 -12.883 -4.723 1 88.06 93 PRO A O 1
ATOM 732 N N . GLN A 1 94 ? 14.992 -11.336 -5.48 1 84.94 94 GLN A N 1
ATOM 733 C CA . GLN A 1 94 ? 16.016 -10.68 -6.297 1 84.94 94 GLN A CA 1
ATOM 734 C C . GLN A 1 94 ? 16.969 -9.867 -5.434 1 84.94 94 GLN A C 1
ATOM 736 O O . GLN A 1 94 ? 18.141 -9.719 -5.777 1 84.94 94 GLN A O 1
ATOM 741 N N . TYR A 1 95 ? 16.469 -9.289 -4.375 1 88.25 95 TYR A N 1
ATOM 742 C CA . TYR A 1 95 ? 17.25 -8.477 -3.445 1 88.25 95 TYR A CA 1
ATOM 743 C C . TYR A 1 95 ? 16.875 -8.781 -2.002 1 88.25 95 TYR A C 1
ATOM 745 O O . TYR A 1 95 ? 15.688 -8.953 -1.686 1 88.25 95 TYR A O 1
ATOM 753 N N . ILE A 1 96 ? 17.938 -8.906 -1.169 1 93 96 ILE A N 1
ATOM 754 C CA . ILE A 1 96 ? 17.734 -9.156 0.254 1 93 96 ILE A CA 1
ATOM 755 C C . ILE A 1 96 ? 18.594 -8.195 1.074 1 93 96 ILE A C 1
ATOM 757 O O . ILE A 1 96 ? 19.781 -8.008 0.782 1 93 96 ILE A O 1
ATOM 761 N N . ALA A 1 97 ? 18.031 -7.52 1.994 1 94.5 97 ALA A N 1
ATOM 762 C CA . ALA A 1 97 ? 18.75 -6.645 2.916 1 94.5 97 ALA A CA 1
ATOM 763 C C . ALA A 1 97 ? 18.391 -6.957 4.363 1 94.5 97 ALA A C 1
ATOM 765 O O . ALA A 1 97 ? 17.234 -7.273 4.672 1 94.5 97 ALA A O 1
ATOM 766 N N . GLU A 1 98 ? 19.375 -6.867 5.223 1 94.88 98 GLU A N 1
ATOM 767 C CA . GLU A 1 98 ? 19.109 -7.047 6.645 1 94.88 98 GLU A CA 1
ATOM 768 C C . GLU A 1 98 ? 18.438 -5.824 7.242 1 94.88 98 GLU A C 1
ATOM 770 O O . GLU A 1 98 ? 18.859 -4.691 7.02 1 94.88 98 GLU A O 1
ATOM 775 N N . HIS A 1 99 ? 17.344 -6.023 7.898 1 93.62 99 HIS A N 1
ATOM 776 C CA . HIS A 1 99 ? 16.625 -4.992 8.641 1 93.62 99 HIS A CA 1
ATOM 777 C C . HIS A 1 99 ? 15.906 -5.586 9.844 1 93.62 99 HIS A C 1
ATOM 779 O O . HIS A 1 99 ? 14.789 -6.086 9.719 1 93.62 99 HIS A O 1
ATOM 785 N N . GLN A 1 100 ? 16.531 -5.359 10.992 1 92.25 100 GLN A N 1
ATOM 786 C CA . GLN A 1 100 ? 15.945 -5.938 12.203 1 92.25 100 GLN A CA 1
ATOM 787 C C . GLN A 1 100 ? 14.742 -5.125 12.672 1 92.25 100 GLN A C 1
ATOM 789 O O . GLN A 1 100 ? 14.719 -3.898 12.531 1 92.25 100 GLN A O 1
ATOM 794 N N . ASN A 1 101 ? 13.758 -5.793 13.172 1 91.56 101 ASN A N 1
ATOM 795 C CA . ASN A 1 101 ? 12.594 -5.215 13.82 1 91.56 101 ASN A CA 1
ATOM 796 C C . ASN A 1 101 ? 11.703 -4.469 12.828 1 91.56 101 ASN A C 1
ATOM 798 O O . ASN A 1 101 ? 11.078 -3.467 13.18 1 91.56 101 ASN A O 1
ATOM 802 N N . ALA A 1 102 ? 11.727 -4.891 11.547 1 94.81 102 ALA A N 1
ATOM 803 C CA . ALA A 1 102 ? 10.844 -4.289 10.547 1 94.81 102 ALA A CA 1
ATOM 804 C C . ALA A 1 102 ? 9.391 -4.691 10.797 1 94.81 102 ALA A C 1
ATOM 806 O O . ALA A 1 102 ? 9.109 -5.844 11.117 1 94.81 102 ALA A O 1
ATOM 807 N N . LEU A 1 103 ? 8.438 -3.721 10.664 1 95.19 103 LEU A N 1
ATOM 808 C CA . LEU A 1 103 ? 7.02 -4.008 10.867 1 95.19 103 LEU A CA 1
ATOM 809 C C . LEU A 1 103 ? 6.227 -3.783 9.586 1 95.19 103 LEU A C 1
ATOM 811 O O . LEU A 1 103 ? 5.184 -4.406 9.383 1 95.19 103 LEU A O 1
ATOM 815 N N . CYS A 1 104 ? 6.672 -2.867 8.719 1 96.81 104 CYS A N 1
ATOM 816 C CA . CYS A 1 104 ? 5.969 -2.572 7.48 1 96.81 104 CYS A CA 1
ATOM 817 C C . CYS A 1 104 ? 6.938 -2.086 6.406 1 96.81 104 CYS A C 1
ATOM 819 O O . CYS A 1 104 ? 8.07 -1.718 6.711 1 96.81 104 CYS A O 1
ATOM 821 N N . CYS A 1 105 ? 6.512 -2.188 5.152 1 97.19 105 CYS A N 1
ATOM 822 C CA . CYS A 1 105 ? 7.281 -1.695 4.016 1 97.19 105 CYS A CA 1
ATOM 823 C C . CYS A 1 105 ? 6.363 -1.192 2.912 1 97.19 105 CYS A C 1
ATOM 825 O O . CYS A 1 105 ? 5.211 -1.621 2.812 1 97.19 105 CYS A O 1
ATOM 827 N N . SER A 1 106 ? 6.848 -0.281 2.127 1 96.81 106 SER A N 1
ATOM 828 C CA . SER A 1 106 ? 6.074 0.273 1.019 1 96.81 106 SER A CA 1
ATOM 829 C C . SER A 1 106 ? 6.988 0.792 -0.086 1 96.81 106 SER A C 1
ATOM 831 O O . SER A 1 106 ? 7.996 1.445 0.19 1 96.81 106 SER A O 1
ATOM 833 N N . PHE A 1 107 ? 6.605 0.481 -1.303 1 94.5 107 PHE A N 1
ATOM 834 C CA . PHE A 1 107 ? 7.293 1.046 -2.459 1 94.5 107 PHE A CA 1
ATOM 835 C C . PHE A 1 107 ? 6.832 2.477 -2.715 1 94.5 107 PHE A C 1
ATOM 837 O O . PHE A 1 107 ? 5.633 2.762 -2.701 1 94.5 107 PHE A O 1
ATOM 844 N N . SER A 1 108 ? 7.816 3.279 -2.977 1 91.19 108 SER A N 1
ATOM 845 C CA . SER A 1 108 ? 7.465 4.609 -3.465 1 91.19 108 SER A CA 1
ATOM 846 C C . SER A 1 108 ? 7.043 4.566 -4.93 1 91.19 108 SER A C 1
ATOM 848 O O . SER A 1 108 ? 7.773 4.043 -5.773 1 91.19 108 SER A O 1
ATOM 850 N N . PRO A 1 109 ? 5.855 5.195 -5.277 1 85 109 PRO A N 1
ATOM 851 C CA . PRO A 1 109 ? 5.367 5.133 -6.656 1 85 109 PRO A CA 1
ATOM 852 C C . PRO A 1 109 ? 6.242 5.922 -7.625 1 85 109 PRO A C 1
ATOM 854 O O . PRO A 1 109 ? 6.289 5.605 -8.82 1 85 109 PRO A O 1
ATOM 857 N N . GLN A 1 110 ? 6.879 6.906 -7.176 1 79.5 110 GLN A N 1
ATOM 858 C CA . GLN A 1 110 ? 7.543 7.793 -8.125 1 79.5 110 GLN A CA 1
ATOM 859 C C . GLN A 1 110 ? 9.062 7.668 -8.023 1 79.5 110 GLN A C 1
ATOM 861 O O . GLN A 1 110 ? 9.781 8.055 -8.938 1 79.5 110 GLN A O 1
ATOM 866 N N . ASP A 1 111 ? 9.398 7.141 -6.902 1 75.31 111 ASP A N 1
ATOM 867 C CA . ASP A 1 111 ? 10.844 7.051 -6.738 1 75.31 111 ASP A CA 1
ATOM 868 C C . ASP A 1 111 ? 11.281 5.605 -6.508 1 75.31 111 ASP A C 1
ATOM 870 O O . ASP A 1 111 ? 10.453 4.695 -6.496 1 75.31 111 ASP A O 1
ATOM 874 N N . HIS A 1 112 ? 12.453 5.113 -6.961 1 80.62 112 HIS A N 1
ATOM 875 C CA . HIS A 1 112 ? 13.023 3.777 -6.824 1 80.62 112 HIS A CA 1
ATOM 876 C C . HIS A 1 112 ? 13.484 3.521 -5.391 1 80.62 112 HIS A C 1
ATOM 878 O O . HIS A 1 112 ? 14.617 3.096 -5.164 1 80.62 112 HIS A O 1
ATOM 884 N N . ARG A 1 113 ? 12.477 3.789 -4.465 1 89.31 113 ARG A N 1
ATOM 885 C CA . ARG A 1 113 ? 12.82 3.561 -3.064 1 89.31 113 ARG A CA 1
ATOM 886 C C . ARG A 1 113 ? 11.781 2.678 -2.381 1 89.31 113 ARG A C 1
ATOM 888 O O . ARG A 1 113 ? 10.633 2.604 -2.822 1 89.31 113 ARG A O 1
ATOM 895 N N . ILE A 1 114 ? 12.219 2.008 -1.348 1 94.69 114 ILE A N 1
ATOM 896 C CA . ILE A 1 114 ? 11.375 1.252 -0.425 1 94.69 114 ILE A CA 1
ATOM 897 C C . ILE A 1 114 ? 11.5 1.832 0.982 1 94.69 114 ILE A C 1
ATOM 899 O O . ILE A 1 114 ? 12.609 2.09 1.456 1 94.69 114 ILE A O 1
ATOM 903 N N . SER A 1 115 ? 10.398 2.133 1.551 1 95.31 115 SER A N 1
ATOM 904 C CA . SER A 1 115 ? 10.406 2.557 2.947 1 95.31 115 SER A CA 1
ATOM 905 C C . SER A 1 115 ? 10.117 1.386 3.883 1 95.31 115 SER A C 1
ATOM 907 O O . SER A 1 115 ? 9.281 0.535 3.58 1 95.31 115 SER A O 1
ATOM 909 N N . VAL A 1 116 ? 10.828 1.356 4.961 1 96.38 116 VAL A N 1
ATOM 910 C CA . VAL A 1 116 ? 10.617 0.321 5.965 1 96.38 116 VAL A CA 1
ATOM 911 C C . VAL A 1 116 ? 10.438 0.964 7.34 1 96.38 116 VAL A C 1
ATOM 913 O O . VAL A 1 116 ? 11.289 1.733 7.789 1 96.38 116 VAL A O 1
ATOM 916 N N . GLY A 1 117 ? 9.32 0.645 7.945 1 93.94 117 GLY A N 1
ATOM 917 C CA . GLY A 1 117 ? 9.031 1.113 9.289 1 93.94 117 GLY A CA 1
ATOM 918 C C . GLY A 1 117 ? 9.367 0.094 10.359 1 93.94 117 GLY A C 1
ATOM 919 O O . GLY A 1 117 ? 9.172 -1.107 10.172 1 93.94 117 GLY A O 1
ATOM 920 N N . ASN A 1 118 ? 9.82 0.635 11.539 1 90.12 118 ASN A N 1
ATOM 921 C CA . ASN A 1 118 ? 10.289 -0.282 12.57 1 90.12 118 ASN A CA 1
ATOM 922 C C . ASN A 1 118 ? 9.5 -0.114 13.867 1 90.12 118 ASN A C 1
ATOM 924 O O . ASN A 1 118 ? 8.625 0.75 13.961 1 90.12 118 ASN A O 1
ATOM 928 N N . ARG A 1 119 ? 9.844 -1.01 14.859 1 86.94 119 ARG A N 1
ATOM 929 C CA . ARG A 1 119 ? 9.195 -1.067 16.172 1 86.94 119 ARG A CA 1
ATOM 930 C C . ARG A 1 119 ? 9.539 0.166 17 1 86.94 119 ARG A C 1
ATOM 932 O O . ARG A 1 119 ? 8.789 0.527 17.922 1 86.94 119 ARG A O 1
ATOM 939 N N . THR A 1 120 ? 10.531 0.88 16.672 1 78.56 120 THR A N 1
ATOM 940 C CA . THR A 1 120 ? 10.938 2.041 17.453 1 78.56 120 THR A CA 1
ATOM 941 C C . THR A 1 120 ? 10.336 3.32 16.875 1 78.56 120 THR A C 1
ATOM 943 O O . THR A 1 120 ? 10.664 4.422 17.328 1 78.56 120 THR A O 1
ATOM 946 N N . GLY A 1 121 ? 9.492 3.209 15.867 1 80.94 121 GLY A N 1
ATOM 947 C CA . GLY A 1 121 ? 8.828 4.359 15.273 1 80.94 121 GLY A CA 1
ATOM 948 C C . GLY A 1 121 ? 9.648 5.027 14.188 1 80.94 121 GLY A C 1
ATOM 949 O O . GLY A 1 121 ? 9.32 6.129 13.742 1 80.94 121 GLY A O 1
ATOM 950 N N . GLY A 1 122 ? 10.727 4.457 13.805 1 87.31 122 GLY A N 1
ATOM 951 C CA . GLY A 1 122 ? 11.555 4.992 12.742 1 87.31 122 GLY A CA 1
ATOM 952 C C . GLY A 1 122 ? 11.242 4.402 11.375 1 87.31 122 GLY A C 1
ATOM 953 O O . GLY A 1 122 ? 10.57 3.369 11.281 1 87.31 122 GLY A O 1
ATOM 954 N N . VAL A 1 123 ? 11.633 5.23 10.359 1 91.38 123 VAL A N 1
ATOM 955 C CA . VAL A 1 123 ? 11.508 4.762 8.984 1 91.38 123 VAL A CA 1
ATOM 956 C C . VAL A 1 123 ? 12.859 4.836 8.289 1 91.38 123 VAL A C 1
ATOM 958 O O . VAL A 1 123 ? 13.594 5.816 8.438 1 91.38 123 VAL A O 1
ATOM 961 N N . VAL A 1 124 ? 13.227 3.762 7.652 1 93.75 124 VAL A N 1
ATOM 962 C CA . VAL A 1 124 ? 14.445 3.699 6.852 1 93.75 124 VAL A CA 1
ATOM 963 C C . VAL A 1 124 ? 14.086 3.561 5.375 1 93.75 124 VAL A C 1
ATOM 965 O O . VAL A 1 124 ? 13.18 2.801 5.02 1 93.75 124 VAL A O 1
ATOM 968 N N . PHE A 1 125 ? 14.812 4.246 4.48 1 92.06 125 PHE A N 1
ATOM 969 C CA . PHE A 1 125 ? 14.586 4.176 3.043 1 92.06 125 PHE A CA 1
ATOM 970 C C . PHE A 1 125 ? 15.703 3.393 2.357 1 92.06 125 PHE A C 1
ATOM 972 O O . PHE A 1 125 ? 16.875 3.631 2.615 1 92.06 125 PHE A O 1
ATOM 979 N N . TYR A 1 126 ? 15.328 2.443 1.545 1 94 126 TYR A N 1
ATOM 980 C CA . TYR A 1 126 ? 16.234 1.651 0.722 1 94 126 TYR A CA 1
ATOM 981 C C . TYR A 1 126 ? 16.141 2.051 -0.745 1 94 126 TYR A C 1
ATOM 983 O O . TYR A 1 126 ? 15.055 2.379 -1.23 1 94 126 TYR A O 1
ATOM 991 N N . ALA A 1 127 ? 17.266 1.993 -1.41 1 89.19 127 ALA A N 1
ATOM 992 C CA . ALA A 1 127 ? 17.25 2.213 -2.854 1 89.19 127 ALA A CA 1
ATOM 993 C C . ALA A 1 127 ? 17 0.909 -3.605 1 89.19 127 ALA A C 1
ATOM 995 O O . ALA A 1 127 ? 17.547 -0.134 -3.252 1 89.19 127 ALA A O 1
ATOM 996 N N . MET A 1 128 ? 15.984 0.912 -4.434 1 81.69 128 MET A N 1
ATOM 997 C CA . MET A 1 128 ? 15.719 -0.234 -5.293 1 81.69 128 MET A CA 1
ATOM 998 C C . MET A 1 128 ? 16.453 -0.102 -6.621 1 81.69 128 MET A C 1
ATOM 1000 O O . MET A 1 128 ? 16.531 0.992 -7.184 1 81.69 128 MET A O 1
ATOM 1004 N N . PRO A 1 129 ? 17.016 -1.238 -7.02 1 69 129 PRO A N 1
ATOM 1005 C CA . PRO A 1 129 ? 17.641 -1.157 -8.344 1 69 129 PRO A CA 1
ATOM 1006 C C . PRO A 1 129 ? 16.641 -0.803 -9.445 1 69 129 PRO A C 1
ATOM 1008 O O . PRO A 1 129 ? 15.484 -1.204 -9.391 1 69 129 PRO A O 1
ATOM 1011 N N . ARG A 1 130 ? 17.297 0.002 -10.289 1 69.25 130 ARG A N 1
ATOM 1012 C CA . ARG A 1 130 ? 16.469 0.406 -11.43 1 69.25 130 ARG A CA 1
ATOM 1013 C C . ARG A 1 130 ? 16.312 -0.733 -12.43 1 69.25 130 ARG A C 1
ATOM 1015 O O . ARG A 1 130 ? 17.281 -1.462 -12.695 1 69.25 130 ARG A O 1
ATOM 1022 N N . CYS A 1 131 ? 15.078 -1.045 -12.633 1 70.56 131 CYS A N 1
ATOM 1023 C CA . CYS A 1 131 ? 14.828 -2.01 -13.695 1 70.56 131 CYS A CA 1
ATOM 1024 C C . CYS A 1 131 ? 13.891 -1.434 -14.742 1 70.56 131 CYS A C 1
ATOM 1026 O O . CYS A 1 131 ? 13.016 -0.625 -14.422 1 70.56 131 CYS A O 1
ATOM 1028 N N . VAL A 1 132 ? 14.281 -1.68 -16.016 1 78.75 132 VAL A N 1
ATOM 1029 C CA . VAL A 1 132 ? 13.398 -1.295 -17.109 1 78.75 132 VAL A CA 1
ATOM 1030 C C . VAL A 1 132 ? 12.461 -2.453 -17.453 1 78.75 132 VAL A C 1
ATOM 1032 O O . VAL A 1 132 ? 12.914 -3.529 -17.844 1 78.75 132 VAL A O 1
ATOM 1035 N N . PRO A 1 133 ? 11.242 -2.15 -17.188 1 81.75 133 PRO A N 1
ATOM 1036 C CA . PRO A 1 133 ? 10.305 -3.227 -17.516 1 81.75 133 PRO A CA 1
ATOM 1037 C C . PRO A 1 133 ? 10.289 -3.564 -19 1 81.75 133 PRO A C 1
ATOM 1039 O O . PRO A 1 133 ? 10.453 -2.678 -19.844 1 81.75 133 PRO A O 1
ATOM 1042 N N . ALA A 1 134 ? 10.125 -4.816 -19.234 1 86.5 134 ALA A N 1
ATOM 1043 C CA . ALA A 1 134 ? 9.945 -5.238 -20.609 1 86.5 134 ALA A CA 1
ATOM 1044 C C . ALA A 1 134 ? 8.664 -4.652 -21.203 1 86.5 134 ALA A C 1
ATOM 1046 O O . ALA A 1 134 ? 7.68 -4.453 -20.5 1 86.5 134 ALA A O 1
ATOM 1047 N N . LEU A 1 135 ? 8.695 -4.348 -22.438 1 90.38 135 LEU A N 1
ATOM 1048 C CA . LEU A 1 135 ? 7.531 -3.795 -23.141 1 90.38 135 LEU A CA 1
ATOM 1049 C C . LEU A 1 135 ? 6.32 -4.707 -22.969 1 90.38 135 LEU A C 1
ATOM 1051 O O . LEU A 1 135 ? 5.195 -4.227 -22.812 1 90.38 135 LEU A O 1
ATOM 1055 N N . GLN A 1 136 ? 6.629 -5.957 -23.031 1 91.38 136 GLN A N 1
ATOM 1056 C CA . GLN A 1 136 ? 5.551 -6.926 -22.891 1 91.38 136 GLN A CA 1
ATOM 1057 C C . GLN A 1 136 ? 4.82 -6.746 -21.562 1 91.38 136 GLN A C 1
ATOM 1059 O O . GLN A 1 136 ? 3.592 -6.836 -21.5 1 91.38 136 GLN A O 1
ATOM 1064 N N . GLN A 1 137 ? 5.547 -6.488 -20.562 1 90.19 137 GLN A N 1
ATOM 1065 C CA . GLN A 1 137 ? 4.941 -6.305 -19.25 1 90.19 137 GLN A CA 1
ATOM 1066 C C . GLN A 1 137 ? 4.172 -4.988 -19.188 1 90.19 137 GLN A C 1
ATOM 1068 O O . GLN A 1 137 ? 3.09 -4.93 -18.594 1 90.19 137 GLN A O 1
ATOM 1073 N N . LEU A 1 138 ? 4.707 -3.977 -19.75 1 90.62 138 LEU A N 1
ATOM 1074 C CA . LEU A 1 138 ? 4.027 -2.688 -19.781 1 90.62 138 LEU A CA 1
ATOM 1075 C C . LEU A 1 138 ? 2.691 -2.799 -20.516 1 90.62 138 LEU A C 1
ATOM 1077 O O . LEU A 1 138 ? 1.688 -2.24 -20.078 1 90.62 138 LEU A O 1
ATOM 1081 N N . CYS A 1 139 ? 2.723 -3.498 -21.594 1 94.44 139 CYS A N 1
ATOM 1082 C CA . CYS A 1 139 ? 1.5 -3.709 -22.359 1 94.44 139 CYS A CA 1
ATOM 1083 C C . CYS A 1 139 ? 0.477 -4.496 -21.547 1 94.44 139 CYS A C 1
ATOM 1085 O O . CYS A 1 139 ? -0.709 -4.16 -21.547 1 94.44 139 CYS A O 1
ATOM 1087 N N . ARG A 1 140 ? 1.015 -5.5 -20.875 1 95.19 140 ARG A N 1
ATOM 1088 C CA . ARG A 1 140 ? 0.125 -6.305 -20.047 1 95.19 140 ARG A CA 1
ATOM 1089 C C . ARG A 1 140 ? -0.578 -5.449 -19 1 95.19 140 ARG A C 1
ATOM 1091 O O . ARG A 1 140 ? -1.803 -5.5 -18.859 1 95.19 140 ARG A O 1
ATOM 1098 N N . VAL A 1 141 ? 0.177 -4.66 -18.312 1 93.69 141 VAL A N 1
ATOM 1099 C CA . VAL A 1 141 ? -0.358 -3.814 -17.25 1 93.69 141 VAL A CA 1
ATOM 1100 C C . VAL A 1 141 ? -1.362 -2.824 -17.828 1 93.69 141 VAL A C 1
ATOM 1102 O O . VAL A 1 141 ? -2.434 -2.605 -17.266 1 93.69 141 VAL A O 1
ATOM 1105 N N . THR A 1 142 ? -1.029 -2.246 -18.969 1 93.88 142 THR A N 1
ATOM 1106 C CA . THR A 1 142 ? -1.896 -1.268 -19.609 1 93.88 142 THR A CA 1
ATOM 1107 C C . THR A 1 142 ? -3.23 -1.898 -20 1 93.88 142 THR A C 1
ATOM 1109 O O . THR A 1 142 ? -4.289 -1.312 -19.766 1 93.88 142 THR A O 1
ATOM 1112 N N . ILE A 1 143 ? -3.18 -3.045 -20.531 1 95.31 143 ILE A N 1
ATOM 1113 C CA . ILE A 1 143 ? -4.387 -3.738 -20.969 1 95.31 143 ILE A CA 1
ATOM 1114 C C . ILE A 1 143 ? -5.223 -4.129 -19.75 1 95.31 143 ILE A C 1
ATOM 1116 O O . ILE A 1 143 ? -6.438 -3.928 -19.734 1 95.31 143 ILE A O 1
ATOM 1120 N N . ARG A 1 144 ? -4.578 -4.582 -18.75 1 95.19 144 ARG A N 1
ATOM 1121 C CA . ARG A 1 144 ? -5.297 -5.105 -17.594 1 95.19 144 ARG A CA 1
ATOM 1122 C C . ARG A 1 144 ? -5.891 -3.977 -16.766 1 95.19 144 ARG A C 1
ATOM 1124 O O . ARG A 1 144 ? -6.816 -4.195 -15.977 1 95.19 144 ARG A O 1
ATOM 1131 N N . LYS A 1 145 ? -5.391 -2.801 -16.875 1 93.12 145 LYS A N 1
ATOM 1132 C CA . LYS A 1 145 ? -6.043 -1.646 -16.266 1 93.12 145 LYS A CA 1
ATOM 1133 C C . LYS A 1 145 ? -7.441 -1.438 -16.828 1 93.12 145 LYS A C 1
ATOM 1135 O O . LYS A 1 145 ? -8.281 -0.785 -16.219 1 93.12 145 LYS A O 1
ATOM 1140 N N . GLN A 1 146 ? -7.668 -2.086 -17.984 1 93.38 146 GLN A N 1
ATOM 1141 C CA . GLN A 1 146 ? -8.93 -1.845 -18.688 1 93.38 146 GLN A CA 1
ATOM 1142 C C . GLN A 1 146 ? -9.812 -3.088 -18.672 1 93.38 146 GLN A C 1
ATOM 1144 O O . GLN A 1 146 ? -11.016 -3.006 -18.938 1 93.38 146 GLN A O 1
ATOM 1149 N N . VAL A 1 147 ? -9.172 -4.191 -18.453 1 94.31 147 VAL A N 1
ATOM 1150 C CA . VAL A 1 147 ? -9.922 -5.438 -18.562 1 94.31 147 VAL A CA 1
ATOM 1151 C C . VAL A 1 147 ? -9.648 -6.309 -17.344 1 94.31 147 VAL A C 1
ATOM 1153 O O . VAL A 1 147 ? -8.492 -6.652 -17.062 1 94.31 147 VAL A O 1
ATOM 1156 N N . ILE A 1 148 ? -10.711 -6.676 -16.688 1 90.81 148 ILE A N 1
ATOM 1157 C CA . ILE A 1 148 ? -10.547 -7.543 -15.531 1 90.81 148 ILE A CA 1
ATOM 1158 C C . ILE A 1 148 ? -10.367 -8.992 -15.992 1 90.81 148 ILE A C 1
ATOM 1160 O O . ILE A 1 148 ? -10.672 -9.32 -17.141 1 90.81 148 ILE A O 1
ATOM 1164 N N . SER A 1 149 ? -9.867 -9.867 -15.133 1 91.06 149 SER A N 1
ATOM 1165 C CA . SER A 1 149 ? -9.438 -11.211 -15.5 1 91.06 149 SER A CA 1
ATOM 1166 C C . SER A 1 149 ? -10.594 -12.008 -16.094 1 91.06 149 SER A C 1
ATOM 1168 O O . SER A 1 149 ? -10.414 -12.734 -17.078 1 91.06 149 SER A O 1
ATOM 1170 N N . THR A 1 150 ? -11.789 -11.891 -15.57 1 92.81 150 THR A N 1
ATOM 1171 C CA . THR A 1 150 ? -12.922 -12.688 -16.031 1 92.81 150 THR A CA 1
ATOM 1172 C C . THR A 1 150 ? -13.344 -12.258 -17.438 1 92.81 150 THR A C 1
ATOM 1174 O O . THR A 1 150 ? -14.023 -13.008 -18.141 1 92.81 150 THR A O 1
ATOM 1177 N N . LYS A 1 151 ? -12.977 -11.094 -17.844 1 95 151 LYS A N 1
ATOM 1178 C CA . LYS A 1 151 ? -13.336 -10.578 -19.156 1 95 151 LYS A CA 1
ATOM 1179 C C . LYS A 1 151 ? -12.25 -10.883 -20.188 1 95 151 LYS A C 1
ATOM 1181 O O . LYS A 1 151 ? -12.484 -10.805 -21.391 1 95 151 LYS A O 1
ATOM 1186 N N . VAL A 1 152 ? -11.109 -11.25 -19.688 1 95.62 152 VAL A N 1
ATOM 1187 C CA . VAL A 1 152 ? -9.984 -11.516 -20.578 1 95.62 152 VAL A CA 1
ATOM 1188 C C . VAL A 1 152 ? -10.328 -12.68 -21.5 1 95.62 152 VAL A C 1
ATOM 1190 O O . VAL A 1 152 ? -9.969 -12.672 -22.688 1 95.62 152 VAL A O 1
ATOM 1193 N N . ASP A 1 153 ? -11.133 -13.617 -21.031 1 92.25 153 ASP A N 1
ATOM 1194 C CA . ASP A 1 153 ? -11.438 -14.82 -21.812 1 92.25 153 ASP A CA 1
ATOM 1195 C C . ASP A 1 153 ? -12.359 -14.492 -22.984 1 92.25 153 ASP A C 1
ATOM 1197 O O . ASP A 1 153 ? -12.43 -15.25 -23.953 1 92.25 153 ASP A O 1
ATOM 1201 N N . HIS A 1 154 ? -12.961 -13.367 -22.953 1 94.81 154 HIS A N 1
ATOM 1202 C CA . HIS A 1 154 ? -13.914 -13 -24 1 94.81 154 HIS A CA 1
ATOM 1203 C C . HIS A 1 154 ? -13.234 -12.203 -25.109 1 94.81 154 HIS A C 1
ATOM 1205 O O . HIS A 1 154 ? -13.859 -11.891 -26.125 1 94.81 154 HIS A O 1
ATOM 1211 N N . LEU A 1 155 ? -12.039 -11.898 -24.844 1 95 155 LEU A N 1
ATOM 1212 C CA . LEU A 1 155 ? -11.312 -11.172 -25.875 1 95 155 LEU A CA 1
ATOM 1213 C C . LEU A 1 155 ? -10.969 -12.094 -27.047 1 95 155 LEU A C 1
ATOM 1215 O O . LEU A 1 155 ? -10.758 -13.2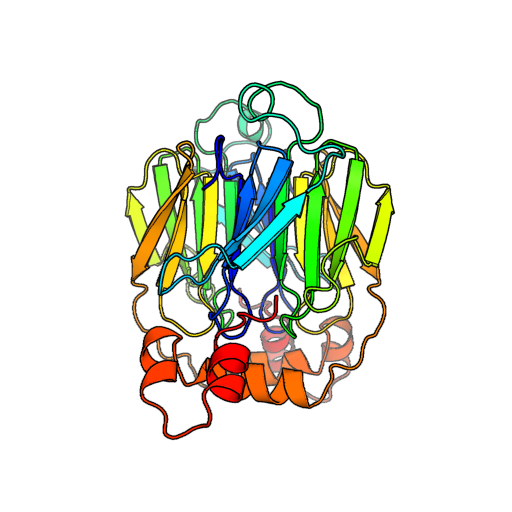89 -26.844 1 95 155 LEU A O 1
ATOM 1219 N N . HIS A 1 156 ? -10.953 -11.453 -28.25 1 95.56 156 HIS A N 1
ATOM 1220 C CA . HIS A 1 156 ? -10.578 -12.203 -29.453 1 95.56 156 HIS A CA 1
ATOM 1221 C C . HIS A 1 156 ? -9.062 -12.266 -29.609 1 95.56 156 HIS A C 1
ATOM 1223 O O . HIS A 1 156 ? -8.508 -11.648 -30.516 1 95.56 156 HIS A O 1
ATOM 1229 N N . LEU A 1 157 ? -8.375 -12.969 -28.781 1 96.44 157 LEU A N 1
ATOM 1230 C CA . LEU A 1 157 ? -6.926 -13.156 -28.75 1 96.44 157 LEU A CA 1
ATOM 1231 C C . LEU A 1 157 ? -6.574 -14.633 -28.625 1 96.44 157 LEU A C 1
ATOM 1233 O O . LEU A 1 157 ? -7.383 -15.43 -28.156 1 96.44 157 LEU A O 1
ATOM 1237 N N . PRO A 1 158 ? -5.383 -15.016 -29.188 1 96.62 158 PRO A N 1
ATOM 1238 C CA . PRO A 1 158 ? -4.926 -16.391 -28.984 1 96.62 158 PRO A CA 1
ATOM 1239 C C . PRO A 1 158 ? -4.863 -16.766 -27.5 1 96.62 158 PRO A C 1
ATOM 1241 O O . PRO A 1 158 ? -4.617 -15.914 -26.656 1 96.62 158 PRO A O 1
ATOM 1244 N N . VAL A 1 159 ? -5.062 -18.047 -27.25 1 95.56 159 VAL A N 1
ATOM 1245 C CA . VAL A 1 159 ? -5.152 -18.578 -25.891 1 95.56 159 VAL A CA 1
ATOM 1246 C C . VAL A 1 159 ? -3.881 -18.234 -25.109 1 95.56 159 VAL A C 1
ATOM 1248 O O . VAL A 1 159 ? -3.941 -17.859 -23.938 1 95.56 159 VAL A O 1
ATOM 1251 N N . ARG A 1 160 ? -2.76 -18.328 -25.719 1 96.19 160 ARG A N 1
ATOM 1252 C CA . ARG A 1 160 ? -1.5 -18.062 -25.031 1 96.19 160 ARG A CA 1
ATOM 1253 C C . ARG A 1 160 ? -1.439 -16.609 -24.547 1 96.19 160 ARG A C 1
ATOM 1255 O O . ARG A 1 160 ? -0.918 -16.328 -23.469 1 96.19 160 ARG A O 1
ATOM 1262 N N . LEU A 1 161 ? -1.889 -15.711 -25.344 1 96.5 161 LEU A N 1
ATOM 1263 C CA . LEU A 1 161 ? -1.897 -14.297 -24.969 1 96.5 161 LEU A CA 1
ATOM 1264 C C . LEU A 1 161 ? -2.902 -14.039 -23.844 1 96.5 161 LEU A C 1
ATOM 1266 O O . LEU A 1 161 ? -2.65 -13.219 -22.969 1 96.5 161 LEU A O 1
ATOM 1270 N N . LYS A 1 162 ? -3.941 -14.758 -23.891 1 96.44 162 LYS A N 1
ATOM 1271 C CA . LYS A 1 162 ? -4.93 -14.625 -22.812 1 96.44 162 LYS A CA 1
ATOM 1272 C C . LYS A 1 162 ? -4.363 -15.094 -21.484 1 96.44 162 LYS A C 1
ATOM 1274 O O . LYS A 1 162 ? -4.543 -14.438 -20.453 1 96.44 162 LYS A O 1
ATOM 1279 N N . GLU A 1 163 ? -3.691 -16.188 -21.531 1 95.88 163 GLU A N 1
ATOM 1280 C CA . GLU A 1 163 ? -3.066 -16.703 -20.328 1 95.88 163 GLU A CA 1
ATOM 1281 C C . GLU A 1 163 ? -2.023 -15.742 -19.781 1 95.88 163 GLU A C 1
ATOM 1283 O O . GLU A 1 163 ? -1.904 -15.562 -18.562 1 95.88 163 GLU A O 1
ATOM 1288 N N . PHE A 1 164 ? -1.299 -15.117 -20.703 1 95.81 164 PHE A N 1
ATOM 1289 C CA . PHE A 1 164 ? -0.328 -14.102 -20.312 1 95.81 164 PHE A CA 1
ATOM 1290 C C . PHE A 1 164 ? -1.02 -12.922 -19.641 1 95.81 164 PHE A C 1
ATOM 1292 O O . PHE A 1 164 ? -0.577 -12.445 -18.594 1 95.81 164 PHE A O 1
ATOM 1299 N N . LEU A 1 165 ? -2.102 -12.523 -20.219 1 96.38 165 LEU A N 1
ATOM 1300 C CA . LEU A 1 165 ? -2.844 -11.391 -19.688 1 96.38 165 LEU A CA 1
ATOM 1301 C C . LEU A 1 165 ? -3.441 -11.734 -18.328 1 96.38 165 LEU A C 1
ATOM 1303 O O . LEU A 1 165 ? -3.598 -10.852 -17.469 1 96.38 165 LEU A O 1
ATOM 1307 N N . LYS A 1 166 ? -3.695 -12.992 -18.094 1 96.38 166 LYS A N 1
ATOM 1308 C CA . LYS A 1 166 ? -4.285 -13.414 -16.828 1 96.38 166 LYS A CA 1
ATOM 1309 C C . LYS A 1 166 ? -3.203 -13.734 -15.797 1 96.38 166 LYS A C 1
ATOM 1311 O O . LYS A 1 166 ? -3.502 -14.219 -14.703 1 96.38 166 LYS A O 1
ATOM 1316 N N . TYR A 1 167 ? -1.995 -13.492 -16.109 1 95.69 167 TYR A N 1
ATOM 1317 C CA . TYR A 1 167 ? -0.832 -13.68 -15.258 1 95.69 167 TYR A CA 1
ATOM 1318 C C . TYR A 1 167 ? -0.668 -15.148 -14.867 1 95.69 167 TYR A C 1
ATOM 1320 O O . TYR A 1 167 ? -0.206 -15.453 -13.766 1 95.69 167 TYR A O 1
ATOM 1328 N N . HIS A 1 168 ? -0.967 -16.047 -15.742 1 94.25 168 HIS A N 1
ATOM 1329 C CA . HIS A 1 168 ? -0.824 -17.469 -15.477 1 94.25 168 HIS A CA 1
ATOM 1330 C C . HIS A 1 168 ? 0.605 -17.938 -15.727 1 94.25 168 HIS A C 1
ATOM 1332 O O . HIS A 1 168 ? 0.939 -19.094 -15.469 1 94.25 168 HIS A O 1
ATOM 1338 N N . ASP A 1 169 ? 1.399 -17.031 -16.172 1 90.62 169 ASP A N 1
ATOM 1339 C CA . ASP A 1 169 ? 2.807 -17.344 -16.391 1 90.62 169 ASP A CA 1
ATOM 1340 C C . ASP A 1 169 ? 3.623 -17.141 -15.117 1 90.62 169 ASP A C 1
ATOM 1342 O O . ASP A 1 169 ? 4.812 -17.469 -15.078 1 90.62 169 ASP A O 1
ATOM 1346 N N . LEU A 1 170 ? 2.971 -16.578 -14.094 1 89.69 170 LEU A N 1
ATOM 1347 C CA . LEU A 1 170 ? 3.688 -16.375 -12.836 1 89.69 170 LEU A CA 1
ATOM 1348 C C . LEU A 1 170 ? 3.992 -17.703 -12.164 1 89.69 170 LEU A C 1
ATOM 1350 O O . LEU A 1 170 ? 3.17 -18.625 -12.195 1 89.69 170 LEU A O 1
ATOM 1354 N N . GLY B 1 1 ? 6.207 13.164 16.172 1 80 1 GLY B N 1
ATOM 1355 C CA . GLY B 1 1 ? 6.336 11.82 15.633 1 80 1 GLY B CA 1
ATOM 1356 C C . GLY B 1 1 ? 5.48 10.797 16.359 1 80 1 GLY B C 1
ATOM 1357 O O . GLY B 1 1 ? 4.551 11.164 17.078 1 80 1 GLY B O 1
ATOM 1358 N N . HIS B 1 2 ? 5.598 9.531 16.031 1 83.12 2 HIS B N 1
ATOM 1359 C CA . HIS B 1 2 ? 4.852 8.453 16.672 1 83.12 2 HIS B CA 1
ATOM 1360 C C . HIS B 1 2 ? 5.473 8.062 18 1 83.12 2 HIS B C 1
ATOM 1362 O O . HIS B 1 2 ? 6.664 8.297 18.234 1 83.12 2 HIS B O 1
ATOM 1368 N N . PHE B 1 3 ? 4.668 7.402 18.844 1 78.25 3 PHE B N 1
ATOM 1369 C CA . PHE B 1 3 ? 5.102 7.055 20.203 1 78.25 3 PHE B CA 1
ATOM 1370 C C . PHE B 1 3 ? 5.02 5.551 20.422 1 78.25 3 PHE B C 1
ATOM 1372 O O . PHE B 1 3 ? 5.066 5.082 21.562 1 78.25 3 PHE B O 1
ATOM 1379 N N . HIS B 1 4 ? 4.805 4.805 19.453 1 82.62 4 HIS B N 1
ATOM 1380 C CA . HIS B 1 4 ? 4.648 3.357 19.516 1 82.62 4 HIS B CA 1
ATOM 1381 C C . HIS B 1 4 ? 5.035 2.701 18.203 1 82.62 4 HIS B C 1
ATOM 1383 O O . HIS B 1 4 ? 5.633 3.344 17.328 1 82.62 4 HIS B O 1
ATOM 1389 N N . ASP B 1 5 ? 4.84 1.436 18.078 1 86 5 ASP B N 1
ATOM 1390 C CA . ASP B 1 5 ? 5.199 0.644 16.906 1 86 5 ASP B CA 1
ATOM 1391 C C . ASP B 1 5 ? 4.434 1.115 15.672 1 86 5 ASP B C 1
ATOM 1393 O O . ASP B 1 5 ? 3.205 1.229 15.703 1 86 5 ASP B O 1
ATOM 1397 N N . ILE B 1 6 ? 5.238 1.391 14.578 1 91.06 6 ILE B N 1
ATOM 1398 C CA . ILE B 1 6 ? 4.598 1.659 13.289 1 91.06 6 ILE B CA 1
ATOM 1399 C C . ILE B 1 6 ? 4.191 0.343 12.633 1 91.06 6 ILE B C 1
ATOM 1401 O O . ILE B 1 6 ? 5.043 -0.49 12.312 1 91.06 6 ILE B O 1
ATOM 1405 N N . GLN B 1 7 ? 2.93 0.175 12.359 1 93.81 7 GLN B N 1
ATOM 1406 C CA . GLN B 1 7 ? 2.408 -1.104 11.891 1 93.81 7 GLN B CA 1
ATOM 1407 C C . GLN B 1 7 ? 2.225 -1.103 10.375 1 93.81 7 GLN B C 1
ATOM 1409 O O . GLN B 1 7 ? 2.215 -2.16 9.75 1 93.81 7 GLN B O 1
ATOM 1414 N N . SER B 1 8 ? 2.059 0.07 9.828 1 97.12 8 SER B N 1
ATOM 1415 C CA . SER B 1 8 ? 1.776 0.188 8.398 1 97.12 8 SER B CA 1
ATOM 1416 C C . SER B 1 8 ? 2.227 1.541 7.859 1 97.12 8 SER B C 1
ATOM 1418 O O . SER B 1 8 ? 2.244 2.533 8.594 1 97.12 8 SER B O 1
ATOM 1420 N N . CYS B 1 9 ? 2.598 1.531 6.625 1 96.44 9 CYS B N 1
ATOM 1421 C CA . CYS B 1 9 ? 2.953 2.762 5.93 1 96.44 9 CYS B CA 1
ATOM 1422 C C . CYS B 1 9 ? 2.598 2.674 4.449 1 96.44 9 CYS B C 1
ATOM 1424 O O . CYS B 1 9 ? 2.445 1.578 3.908 1 96.44 9 CYS B O 1
ATOM 1426 N N . ASP B 1 10 ? 2.408 3.834 3.842 1 96.88 10 ASP B N 1
ATOM 1427 C CA . ASP B 1 10 ? 2.062 3.881 2.426 1 96.88 10 ASP B CA 1
ATOM 1428 C C . ASP B 1 10 ? 2.369 5.254 1.83 1 96.88 10 ASP B C 1
ATOM 1430 O O . ASP B 1 10 ? 2.268 6.27 2.518 1 96.88 10 ASP B O 1
ATOM 1434 N N . PHE B 1 11 ? 2.689 5.246 0.58 1 96.31 11 PHE B N 1
ATOM 1435 C CA . PHE B 1 11 ? 2.926 6.488 -0.146 1 96.31 11 PHE B CA 1
ATOM 1436 C C . PHE B 1 11 ? 1.683 6.906 -0.923 1 96.31 11 PHE B C 1
ATOM 1438 O O . PHE B 1 11 ? 0.95 6.059 -1.436 1 96.31 11 PHE B O 1
ATOM 1445 N N . SER B 1 12 ? 1.552 8.203 -1.024 1 95.44 12 SER B N 1
ATOM 1446 C CA . SER B 1 12 ? 0.588 8.711 -1.995 1 95.44 12 SER B CA 1
ATOM 1447 C C . SER B 1 12 ? 1.042 8.438 -3.424 1 95.44 12 SER B C 1
ATOM 1449 O O . SER B 1 12 ? 2.223 8.18 -3.668 1 95.44 12 SER B O 1
ATOM 1451 N N . PRO B 1 13 ? 0.083 8.523 -4.34 1 91.62 13 PRO B N 1
ATOM 1452 C CA . PRO B 1 13 ? 0.435 8.18 -5.719 1 91.62 13 PRO B CA 1
ATOM 1453 C C . PRO B 1 13 ? 1.516 9.086 -6.297 1 91.62 13 PRO B C 1
ATOM 1455 O O . PRO B 1 13 ? 2.266 8.68 -7.188 1 91.62 13 PRO B O 1
ATOM 1458 N N . ASP B 1 14 ? 1.614 10.281 -5.867 1 93.12 14 ASP B N 1
ATOM 1459 C CA . ASP B 1 14 ? 2.635 11.195 -6.367 1 93.12 14 ASP B CA 1
ATOM 1460 C C . ASP B 1 14 ? 3.893 11.141 -5.504 1 93.12 14 ASP B C 1
ATOM 1462 O O . ASP B 1 14 ? 4.844 11.891 -5.734 1 93.12 14 ASP B O 1
ATOM 1466 N N . SER B 1 15 ? 3.908 10.312 -4.477 1 93.62 15 SER B N 1
ATOM 1467 C CA . SER B 1 15 ? 5.008 10.094 -3.547 1 93.62 15 SER B CA 1
ATOM 1468 C C . SER B 1 15 ? 5.316 11.352 -2.742 1 93.62 15 SER B C 1
ATOM 1470 O O . SER B 1 15 ? 6.375 11.453 -2.117 1 93.62 15 SER B O 1
ATOM 1472 N N . ALA B 1 16 ? 4.414 12.281 -2.795 1 95.25 16 ALA B N 1
ATOM 1473 C CA . ALA B 1 16 ? 4.613 13.539 -2.088 1 95.25 16 ALA B CA 1
ATOM 1474 C C . ALA B 1 16 ? 4.18 13.43 -0.629 1 95.25 16 ALA B C 1
ATOM 1476 O O . ALA B 1 16 ? 4.586 14.234 0.211 1 95.25 16 ALA B O 1
ATOM 1477 N N . LEU B 1 17 ? 3.309 12.531 -0.406 1 95.88 17 LEU B N 1
ATOM 1478 C CA . LEU B 1 17 ? 2.818 12.273 0.944 1 95.88 17 LEU B CA 1
ATOM 1479 C C . LEU B 1 17 ? 3.156 10.852 1.383 1 95.88 17 LEU B C 1
ATOM 1481 O O . LEU B 1 17 ? 3.221 9.945 0.554 1 95.88 17 LEU B O 1
ATOM 1485 N N . PHE B 1 18 ? 3.367 10.703 2.68 1 95.94 18 PHE B N 1
ATOM 1486 C CA . PHE B 1 18 ? 3.662 9.43 3.326 1 95.94 18 PHE B CA 1
ATOM 1487 C C . PHE B 1 18 ? 2.814 9.25 4.578 1 95.94 18 PHE B C 1
ATOM 1489 O O . PHE B 1 18 ? 2.795 10.117 5.453 1 95.94 18 PHE B O 1
ATOM 1496 N N . ALA B 1 19 ? 2.08 8.133 4.602 1 97.12 19 ALA B N 1
ATOM 1497 C CA . ALA B 1 19 ? 1.232 7.871 5.762 1 97.12 19 ALA B CA 1
ATOM 1498 C C . ALA B 1 19 ? 1.823 6.77 6.637 1 97.12 19 ALA B C 1
ATOM 1500 O O . ALA B 1 19 ? 2.328 5.766 6.125 1 97.12 19 ALA B O 1
ATOM 1501 N N . THR B 1 20 ? 1.798 6.922 7.93 1 96.69 20 THR B N 1
ATOM 1502 C CA . THR B 1 20 ? 2.182 5.891 8.883 1 96.69 20 THR B CA 1
ATOM 1503 C C . THR B 1 20 ? 1.044 5.609 9.867 1 96.69 20 THR B C 1
ATOM 1505 O O . THR B 1 20 ? 0.438 6.539 10.406 1 96.69 20 THR B O 1
ATOM 1508 N N . ALA B 1 21 ? 0.704 4.379 9.992 1 96.31 21 ALA B N 1
ATOM 1509 C CA . ALA B 1 21 ? -0.237 3.916 11.008 1 96.31 21 ALA B CA 1
ATOM 1510 C C . ALA B 1 21 ? 0.499 3.342 12.219 1 96.31 21 ALA B C 1
ATOM 1512 O O . ALA B 1 21 ? 1.38 2.492 12.07 1 96.31 21 ALA B O 1
ATOM 1513 N N . CYS B 1 22 ? 0.037 3.74 13.359 1 91.62 22 CYS B N 1
ATOM 1514 C CA . CYS B 1 22 ? 0.81 3.422 14.555 1 91.62 22 CYS B CA 1
ATOM 1515 C C . CYS B 1 22 ? -0.096 2.922 15.672 1 91.62 22 CYS B C 1
ATOM 1517 O O . CYS B 1 22 ? -1.286 3.24 15.703 1 91.62 22 CYS B O 1
ATOM 1519 N N . TYR B 1 23 ? 0.474 2.186 16.625 1 89.56 23 TYR B N 1
ATOM 1520 C CA . TYR B 1 23 ? -0.22 1.683 17.797 1 89.56 23 TYR B CA 1
ATOM 1521 C C . TYR B 1 23 ? -0.536 2.814 18.766 1 89.56 23 TYR B C 1
ATOM 1523 O O . TYR B 1 23 ? -1.297 2.631 19.719 1 89.56 23 TYR B O 1
ATOM 1531 N N . ASP B 1 24 ? -0.113 4.062 18.562 1 84.88 24 ASP B N 1
ATOM 1532 C CA . ASP B 1 24 ? -0.481 5.203 19.391 1 84.88 24 ASP B CA 1
ATOM 1533 C C . ASP B 1 24 ? -1.848 5.758 19 1 84.88 24 ASP B C 1
ATOM 1535 O O . ASP B 1 24 ? -2.191 6.891 19.344 1 84.88 24 ASP B O 1
ATOM 1539 N N . THR B 1 25 ? -2.555 5.105 18.094 1 89.38 25 THR B N 1
ATOM 1540 C CA . THR B 1 25 ? -3.945 5.32 17.703 1 89.38 25 THR B CA 1
ATOM 1541 C C . THR B 1 25 ? -4.051 6.426 16.656 1 89.38 25 THR B C 1
ATOM 1543 O O . THR B 1 25 ? -5.133 6.965 16.422 1 89.38 25 THR B O 1
ATOM 1546 N N . ARG B 1 26 ? -2.957 6.703 16.078 1 91.25 26 ARG B N 1
ATOM 1547 C CA . ARG B 1 26 ? -2.971 7.781 15.094 1 91.25 26 ARG B CA 1
ATOM 1548 C C . ARG B 1 26 ? -2.43 7.309 13.75 1 91.25 26 ARG B C 1
ATOM 1550 O O . ARG B 1 26 ? -1.575 6.422 13.695 1 91.25 26 ARG B O 1
ATOM 1557 N N . VAL B 1 27 ? -2.971 7.93 12.75 1 94.62 27 VAL B N 1
ATOM 1558 C CA . VAL B 1 27 ? -2.312 7.996 11.445 1 94.62 27 VAL B CA 1
ATOM 1559 C C . VAL B 1 27 ? -1.719 9.391 11.242 1 94.62 27 VAL B C 1
ATOM 1561 O O . VAL B 1 27 ? -2.377 10.398 11.508 1 94.62 27 VAL B O 1
ATOM 1564 N N . ILE B 1 28 ? -0.49 9.406 10.836 1 95 28 ILE B N 1
ATOM 1565 C CA . ILE B 1 28 ? 0.134 10.695 10.531 1 95 28 ILE B CA 1
ATOM 1566 C C . ILE B 1 28 ? 0.5 10.75 9.055 1 95 28 ILE B C 1
ATOM 1568 O O . ILE B 1 28 ? 1.016 9.781 8.492 1 95 28 ILE B O 1
ATOM 1572 N N . ILE B 1 29 ? 0.185 11.891 8.406 1 96.31 29 ILE B N 1
ATOM 1573 C CA . ILE B 1 29 ? 0.592 12.18 7.035 1 96.31 29 ILE B CA 1
ATOM 1574 C C . ILE B 1 29 ? 1.827 13.078 7.043 1 96.31 29 ILE B C 1
ATOM 1576 O O . ILE B 1 29 ? 1.823 14.141 7.668 1 96.31 29 ILE B O 1
ATOM 1580 N N . TRP B 1 30 ? 2.859 12.602 6.301 1 96.62 30 TRP B N 1
ATOM 1581 C CA . TRP B 1 30 ? 4.148 13.281 6.293 1 96.62 30 TRP B CA 1
ATOM 1582 C C . TRP B 1 30 ? 4.496 13.773 4.891 1 96.62 30 TRP B C 1
ATOM 1584 O O . TRP B 1 30 ? 4.031 13.211 3.896 1 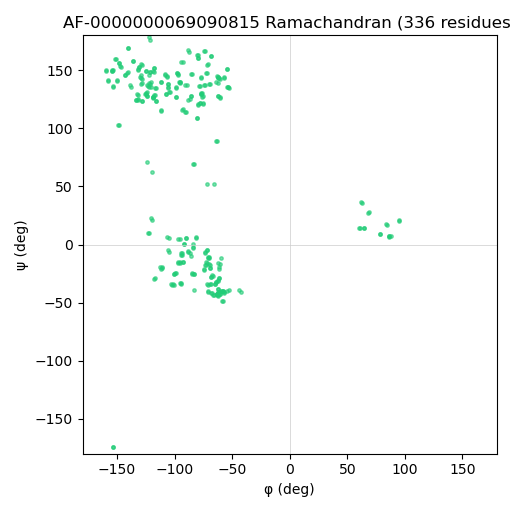96.62 30 TRP B O 1
ATOM 1594 N N . ASP B 1 31 ? 5.258 14.82 4.816 1 95.81 31 ASP B N 1
ATOM 1595 C CA . ASP B 1 31 ? 6.125 15.047 3.668 1 95.81 31 ASP B CA 1
ATOM 1596 C C . ASP B 1 31 ? 7.41 14.227 3.783 1 95.81 31 ASP B C 1
ATOM 1598 O O . ASP B 1 31 ? 8.266 14.523 4.617 1 95.81 31 ASP B O 1
ATOM 1602 N N . PRO B 1 32 ? 7.547 13.227 2.971 1 92.62 32 PRO B N 1
ATOM 1603 C CA . PRO B 1 32 ? 8.68 12.312 3.17 1 92.62 32 PRO B CA 1
ATOM 1604 C C . PRO B 1 32 ? 10.016 12.953 2.814 1 92.62 32 PRO B C 1
ATOM 1606 O O . PRO B 1 32 ? 11.07 12.398 3.131 1 92.62 32 PRO B O 1
ATOM 1609 N N . TYR B 1 33 ? 10.039 14.062 2.207 1 90.94 33 TYR B N 1
ATOM 1610 C CA . TYR B 1 33 ? 11.281 14.703 1.788 1 90.94 33 TYR B CA 1
ATOM 1611 C C . TYR B 1 33 ? 11.75 15.711 2.824 1 90.94 33 TYR B C 1
ATOM 1613 O O . TYR B 1 33 ? 12.953 15.914 3.004 1 90.94 33 TYR B O 1
ATOM 1621 N N . THR B 1 34 ? 10.859 16.344 3.49 1 92.5 34 THR B N 1
ATOM 1622 C CA . THR B 1 34 ? 11.234 17.328 4.5 1 92.5 34 THR B CA 1
ATOM 1623 C C . THR B 1 34 ? 11.133 16.734 5.902 1 92.5 34 THR B C 1
ATOM 1625 O O . THR B 1 34 ? 11.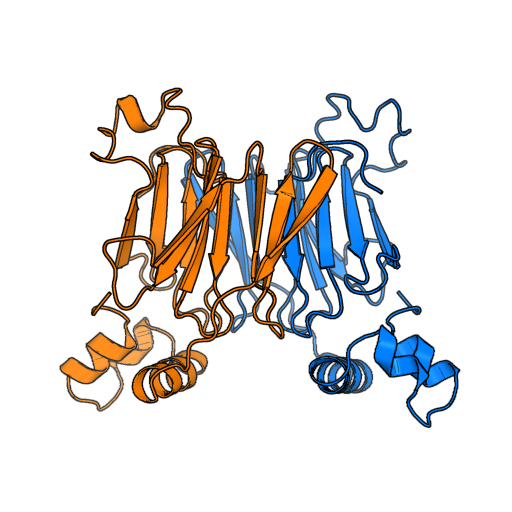719 17.266 6.848 1 92.5 34 THR B O 1
ATOM 1628 N N . GLY B 1 35 ? 10.281 15.727 6.051 1 92.12 35 GLY B N 1
ATOM 1629 C CA . GLY B 1 35 ? 10.039 15.141 7.359 1 92.12 35 GLY B CA 1
ATOM 1630 C C . GLY B 1 35 ? 8.961 15.859 8.148 1 92.12 35 GLY B C 1
ATOM 1631 O O . GLY B 1 35 ? 8.711 15.531 9.305 1 92.12 35 GLY B O 1
ATOM 1632 N N . ASP B 1 36 ? 8.312 16.781 7.523 1 94.56 36 ASP B N 1
ATOM 1633 C CA . ASP B 1 36 ? 7.273 17.547 8.211 1 94.56 36 ASP B CA 1
ATOM 1634 C C . ASP B 1 36 ? 6.008 16.719 8.398 1 94.56 36 ASP B C 1
ATOM 1636 O O . ASP B 1 36 ? 5.582 16.016 7.484 1 94.56 36 ASP B O 1
ATOM 1640 N N . MET B 1 37 ? 5.449 16.844 9.578 1 94.88 37 MET B N 1
ATOM 1641 C CA . MET B 1 37 ? 4.109 16.312 9.82 1 94.88 37 MET B CA 1
ATOM 1642 C C . MET B 1 37 ? 3.043 17.234 9.242 1 94.88 37 MET B C 1
ATOM 1644 O O . MET B 1 37 ? 2.973 18.406 9.617 1 94.88 37 MET B O 1
ATOM 1648 N N . LEU B 1 38 ? 2.258 16.734 8.383 1 95 38 LEU B N 1
ATOM 1649 C CA . LEU B 1 38 ? 1.313 17.578 7.676 1 95 38 LEU B CA 1
ATOM 1650 C C . LEU B 1 38 ? -0.084 17.469 8.273 1 95 38 LEU B C 1
ATOM 1652 O O . LEU B 1 38 ? -0.844 18.438 8.289 1 95 38 LEU B O 1
ATOM 1656 N N . LEU B 1 39 ? -0.422 16.312 8.734 1 94.44 39 LEU B N 1
ATOM 1657 C CA . LEU B 1 39 ? -1.774 16.047 9.211 1 94.44 39 LEU B CA 1
ATOM 1658 C C . LEU B 1 39 ? -1.785 14.852 10.164 1 94.44 39 LEU B C 1
ATOM 1660 O O . LEU B 1 39 ? -1.043 13.883 9.969 1 94.44 39 LEU B O 1
ATOM 1664 N N . GLU B 1 40 ? -2.596 14.938 11.195 1 92.62 40 GLU B N 1
ATOM 1665 C CA . GLU B 1 40 ? -2.816 13.836 12.125 1 92.62 40 GLU B CA 1
ATOM 1666 C C . GLU B 1 40 ? -4.277 13.383 12.109 1 92.62 40 GLU B C 1
ATOM 1668 O O . GLU B 1 40 ? -5.188 14.211 12.203 1 92.62 40 GLU B O 1
ATOM 1673 N N . LEU B 1 41 ? -4.465 12.125 11.945 1 92.75 41 LEU B N 1
ATOM 1674 C CA . LEU B 1 41 ? -5.801 11.531 11.984 1 92.75 41 LEU B CA 1
ATOM 1675 C C . LEU B 1 41 ? -5.965 10.641 13.211 1 92.75 41 LEU B C 1
ATOM 1677 O O . LEU B 1 41 ? -5.363 9.57 13.297 1 92.75 41 LEU B O 1
ATOM 1681 N N . GLY B 1 42 ? -6.848 11.055 14.07 1 91.19 42 GLY B N 1
ATOM 1682 C CA . GLY B 1 42 ? -7.012 10.352 15.336 1 91.19 42 GLY B CA 1
ATOM 1683 C C . GLY B 1 42 ? -8.125 9.32 15.305 1 91.19 42 GLY B C 1
ATOM 1684 O O . GLY B 1 42 ? -9.18 9.562 14.711 1 91.19 42 GLY B O 1
ATOM 1685 N N . HIS B 1 43 ? -7.895 8.195 15.891 1 91 43 HIS B N 1
ATOM 1686 C CA . HIS B 1 43 ? -8.875 7.117 15.953 1 91 43 HIS B CA 1
ATOM 1687 C C . HIS B 1 43 ? -9.5 7.016 17.344 1 91 43 HIS B C 1
ATOM 1689 O O . HIS B 1 43 ? -10.352 6.156 17.578 1 91 43 HIS B O 1
ATOM 1695 N N . LEU B 1 44 ? -9.039 7.727 18.203 1 84.31 44 LEU B N 1
ATOM 1696 C CA . LEU B 1 44 ? -9.633 7.855 19.531 1 84.31 44 LEU B CA 1
ATOM 1697 C C . LEU B 1 44 ? -9.922 9.312 19.859 1 84.31 44 LEU B C 1
ATOM 1699 O O . LEU B 1 44 ? -9.109 10.195 19.562 1 84.31 44 LEU B O 1
ATOM 1703 N N . TYR B 1 45 ? -11.109 9.586 20.281 1 77.44 45 TYR B N 1
ATOM 1704 C CA . TYR B 1 45 ? -11.461 10.922 20.75 1 77.44 45 TYR B CA 1
ATOM 1705 C C . TYR B 1 45 ? -11.883 10.906 22.203 1 77.44 45 TYR B C 1
ATOM 1707 O O . TYR B 1 45 ? -12.758 10.133 22.609 1 77.44 45 TYR B O 1
ATOM 1715 N N . PRO B 1 46 ? -11.234 11.789 23.078 1 73.44 46 PRO B N 1
ATOM 1716 C CA . PRO B 1 46 ? -10.102 12.656 22.719 1 73.44 46 PRO B CA 1
ATOM 1717 C C . PRO B 1 46 ? -8.812 11.875 22.5 1 73.44 46 PRO B C 1
ATOM 1719 O O . PRO B 1 46 ? -8.695 10.727 22.922 1 73.44 46 PRO B O 1
ATOM 1722 N N . PRO B 1 47 ? -7.961 12.508 21.703 1 69.75 47 PRO B N 1
ATOM 1723 C CA . PRO B 1 47 ? -6.695 11.797 21.516 1 69.75 47 PRO B CA 1
ATOM 1724 C C . PRO B 1 47 ? -6.02 11.438 22.844 1 69.75 47 PRO B C 1
ATOM 1726 O O . PRO B 1 47 ? -6.098 12.195 23.812 1 69.75 47 PRO B O 1
ATOM 1729 N N . PRO B 1 48 ? -5.562 10.156 22.812 1 65.88 48 PRO B N 1
ATOM 1730 C CA . PRO B 1 48 ? -4.922 9.742 24.078 1 65.88 48 PRO B CA 1
ATOM 1731 C C . PRO B 1 48 ? -3.664 10.555 24.375 1 65.88 48 PRO B C 1
ATOM 1733 O O . PRO B 1 48 ? -2.984 11.023 23.469 1 65.88 48 PRO B O 1
ATOM 1736 N N . ARG B 1 49 ? -3.537 10.875 25.672 1 64 49 ARG B N 1
ATOM 1737 C CA . ARG B 1 49 ? -2.268 11.43 26.109 1 64 49 ARG B CA 1
ATOM 1738 C C . ARG B 1 49 ? -1.109 10.492 25.797 1 64 49 ARG B C 1
ATOM 1740 O O . ARG B 1 49 ? -1.299 9.281 25.688 1 64 49 ARG B O 1
ATOM 1747 N N . PRO B 1 50 ? 0.04 11.07 25.453 1 60.31 50 PRO B N 1
ATOM 1748 C CA . PRO B 1 50 ? 1.2 10.258 25.062 1 60.31 50 PRO B CA 1
ATOM 1749 C C . PRO B 1 50 ? 1.41 9.055 25.984 1 60.31 50 PRO B C 1
ATOM 1751 O O . PRO B 1 50 ? 1.77 7.973 25.516 1 60.31 50 PRO B O 1
ATOM 1754 N N . ILE B 1 51 ? 1.208 9.25 27.266 1 54.88 51 ILE B N 1
ATOM 1755 C CA . ILE B 1 51 ? 1.465 8.195 28.25 1 54.88 51 ILE B CA 1
ATOM 1756 C C . ILE B 1 51 ? 0.52 7.023 28 1 54.88 51 ILE B C 1
ATOM 1758 O O . ILE B 1 51 ? 0.912 5.863 28.125 1 54.88 51 ILE B O 1
ATOM 1762 N N . PHE B 1 52 ? -0.653 7.312 27.531 1 52.22 52 PHE B N 1
ATOM 1763 C CA . PHE B 1 52 ? -1.665 6.277 27.359 1 52.22 52 PHE B CA 1
ATOM 1764 C C . PHE B 1 52 ? -1.66 5.746 25.922 1 52.22 52 PHE B C 1
ATOM 1766 O O . PHE B 1 52 ? -2.314 4.742 25.625 1 52.22 52 PHE B O 1
ATOM 1773 N N . ALA B 1 53 ? -1.019 6.531 25.094 1 57.47 53 ALA B N 1
ATOM 1774 C CA . ALA B 1 53 ? -0.976 6.148 23.688 1 57.47 53 ALA B CA 1
ATOM 1775 C C . ALA B 1 53 ? -0.268 4.809 23.5 1 57.47 53 ALA B C 1
ATOM 1777 O O . ALA B 1 53 ? -0.499 4.109 22.516 1 57.47 53 ALA B O 1
ATOM 1778 N N . GLY B 1 54 ? 0.515 4.438 24.5 1 57.03 54 GLY B N 1
ATOM 1779 C CA . GLY B 1 54 ? 1.26 3.189 24.453 1 57.03 54 GLY B CA 1
ATOM 1780 C C . GLY B 1 54 ? 0.529 2.035 25.109 1 57.03 54 GLY B C 1
ATOM 1781 O O . GLY B 1 54 ? 0.947 0.882 25 1 57.03 54 GLY B O 1
ATOM 1782 N N . GLY B 1 55 ? -0.62 2.328 25.828 1 59.88 55 GLY B N 1
ATOM 1783 C CA . GLY B 1 55 ? -1.334 1.284 26.547 1 59.88 55 GLY B CA 1
ATOM 1784 C C . GLY B 1 55 ? -2.371 0.576 25.703 1 59.88 55 GLY B C 1
ATOM 1785 O O . GLY B 1 55 ? -2.525 0.882 24.516 1 59.88 55 GLY B O 1
ATOM 1786 N N . ALA B 1 56 ? -2.775 -0.534 26.344 1 61.72 56 ALA B N 1
ATOM 1787 C CA . ALA B 1 56 ? -3.869 -1.26 25.703 1 61.72 56 ALA B CA 1
ATOM 1788 C C . ALA B 1 56 ? -5.141 -0.417 25.672 1 61.72 56 ALA B C 1
ATOM 1790 O O . ALA B 1 56 ? -5.77 -0.189 26.703 1 61.72 56 ALA B O 1
ATOM 1791 N N . ASN B 1 57 ? -5.332 0.354 24.656 1 66.62 57 ASN B N 1
ATOM 1792 C CA . ASN B 1 57 ? -6.535 1.169 24.531 1 66.62 57 ASN B CA 1
ATOM 1793 C C . ASN B 1 57 ? -7.5 0.598 23.5 1 66.62 57 ASN B C 1
ATOM 1795 O O . ASN B 1 57 ? -8.547 1.186 23.219 1 66.62 57 ASN B O 1
ATOM 1799 N N . ASP B 1 58 ? -7.195 -0.539 22.984 1 77.62 58 ASP B N 1
ATOM 1800 C CA . ASP B 1 58 ? -8.047 -1.26 22.047 1 77.62 58 ASP B CA 1
ATOM 1801 C C . ASP B 1 58 ? -8.297 -0.431 20.797 1 77.62 58 ASP B C 1
ATOM 1803 O O . ASP B 1 58 ? -9.289 -0.646 20.078 1 77.62 58 ASP B O 1
ATOM 1807 N N . HIS B 1 59 ? -7.504 0.659 20.594 1 84.56 59 HIS B N 1
ATOM 1808 C CA . HIS B 1 59 ? -7.703 1.51 19.422 1 84.56 59 HIS B CA 1
ATOM 1809 C C . HIS B 1 59 ? -6.449 1.553 18.562 1 84.56 59 HIS B C 1
ATOM 1811 O O . HIS B 1 59 ? -6.227 2.523 17.828 1 84.56 59 HIS B O 1
ATOM 1817 N N . TYR B 1 60 ? -5.641 0.577 18.688 1 90.19 60 TYR B N 1
ATOM 1818 C CA . TYR B 1 60 ? -4.406 0.543 17.906 1 90.19 60 TYR B CA 1
ATOM 1819 C C . TYR B 1 60 ? -4.707 0.534 16.422 1 90.19 60 TYR B C 1
ATOM 1821 O O . TYR B 1 60 ? -5.492 -0.291 15.938 1 90.19 60 TYR B O 1
ATOM 1829 N N . VAL B 1 61 ? -4.098 1.51 15.672 1 94.19 61 VAL B N 1
ATOM 1830 C CA . VAL B 1 61 ? -4.254 1.502 14.227 1 94.19 61 VAL B CA 1
ATOM 1831 C C . VAL B 1 61 ? -3.348 0.434 13.609 1 94.19 61 VAL B C 1
ATOM 1833 O O . VAL B 1 61 ? -2.148 0.394 13.891 1 94.19 61 VAL B O 1
ATOM 1836 N N . ARG B 1 62 ? -3.898 -0.403 12.773 1 95.38 62 ARG B N 1
ATOM 1837 C CA . ARG B 1 62 ? -3.191 -1.574 12.266 1 95.38 62 ARG B CA 1
ATOM 1838 C C . ARG B 1 62 ? -2.699 -1.342 10.844 1 95.38 62 ARG B C 1
ATOM 1840 O O . ARG B 1 62 ? -1.651 -1.861 10.445 1 95.38 62 ARG B O 1
ATOM 1847 N N . SER B 1 63 ? -3.486 -0.602 10.086 1 98 63 SER B N 1
ATOM 1848 C CA . SER B 1 63 ? -3.145 -0.478 8.672 1 98 63 SER B CA 1
ATOM 1849 C C . SER B 1 63 ? -3.678 0.825 8.086 1 98 63 SER B C 1
ATOM 1851 O O . SER B 1 63 ? -4.695 1.349 8.547 1 98 63 SER B O 1
ATOM 1853 N N . VAL B 1 64 ? -2.953 1.313 7.098 1 97.69 64 VAL B N 1
ATOM 1854 C CA . VAL B 1 64 ? -3.342 2.516 6.367 1 97.69 64 VAL B CA 1
ATOM 1855 C C . VAL B 1 64 ? -2.984 2.361 4.891 1 97.69 64 VAL B C 1
ATOM 1857 O O . VAL B 1 64 ? -1.984 1.726 4.551 1 97.69 64 VAL B O 1
ATOM 1860 N N . SER B 1 65 ? -3.766 2.906 4.016 1 97.06 65 SER B N 1
ATOM 1861 C CA . SER B 1 65 ? -3.525 2.869 2.578 1 97.06 65 SER B CA 1
ATOM 1862 C C . SER B 1 65 ? -4.09 4.105 1.891 1 97.06 65 SER B C 1
ATOM 1864 O O . SER B 1 65 ? -5.188 4.562 2.225 1 97.06 65 SER B O 1
ATOM 1866 N N . PHE B 1 66 ? -3.336 4.625 0.891 1 95.19 66 PHE B N 1
ATOM 1867 C CA . PHE B 1 66 ? -3.797 5.762 0.103 1 95.19 66 PHE B CA 1
ATOM 1868 C C . PHE B 1 66 ? -4.68 5.301 -1.052 1 95.19 66 PHE B C 1
ATOM 1870 O O . PHE B 1 66 ? -4.41 4.266 -1.668 1 95.19 66 PHE B O 1
ATOM 1877 N N . SER B 1 67 ? -5.641 6.191 -1.334 1 92 67 SER B N 1
ATOM 1878 C CA . SER B 1 67 ? -6.402 6 -2.564 1 92 67 SER B CA 1
ATOM 1879 C C . SER B 1 67 ? -5.574 6.375 -3.789 1 92 67 SER B C 1
ATOM 1881 O O . SER B 1 67 ? -4.57 7.086 -3.674 1 92 67 SER B O 1
ATOM 1883 N N . LYS B 1 68 ? -6.047 5.992 -4.926 1 83.94 68 LYS B N 1
ATOM 1884 C CA . LYS B 1 68 ? -5.336 6.188 -6.188 1 83.94 68 LYS B CA 1
ATOM 1885 C C . LYS B 1 68 ? -5.184 7.672 -6.508 1 83.94 68 LYS B C 1
ATOM 1887 O O . LYS B 1 68 ? -4.18 8.086 -7.09 1 83.94 68 LYS B O 1
ATOM 1892 N N . ASP B 1 69 ? -6.164 8.383 -6.129 1 83.38 69 ASP B N 1
ATOM 1893 C CA . ASP B 1 69 ? -6.109 9.805 -6.453 1 83.38 69 ASP B CA 1
ATOM 1894 C C . ASP B 1 69 ? -5.383 10.586 -5.363 1 83.38 69 ASP B C 1
ATOM 1896 O O . ASP B 1 69 ? -5.191 11.797 -5.488 1 83.38 69 ASP B O 1
ATOM 1900 N N . GLY B 1 70 ? -5.062 9.883 -4.301 1 89.12 70 GLY B N 1
ATOM 1901 C CA . GLY B 1 70 ? -4.297 10.508 -3.232 1 89.12 70 GLY B CA 1
ATOM 1902 C C . GLY B 1 70 ? -5.137 11.391 -2.33 1 89.12 70 GLY B C 1
ATOM 1903 O O . GLY B 1 70 ? -4.602 12.078 -1.456 1 89.12 70 GLY B O 1
ATOM 1904 N N . LEU B 1 71 ? -6.43 11.352 -2.475 1 88.69 71 LEU B N 1
ATOM 1905 C CA . LEU B 1 71 ? -7.305 12.266 -1.75 1 88.69 71 LEU B CA 1
ATOM 1906 C C . LEU B 1 71 ? -7.867 11.609 -0.498 1 88.69 71 LEU B C 1
ATOM 1908 O O . LEU B 1 71 ? -8.414 12.281 0.376 1 88.69 71 LEU B O 1
ATOM 1912 N N . HIS B 1 72 ? -7.742 10.336 -0.473 1 92 72 HIS B N 1
ATOM 1913 C CA . HIS B 1 72 ? -8.297 9.594 0.653 1 92 72 HIS B CA 1
ATOM 1914 C C . HIS B 1 72 ? -7.277 8.625 1.234 1 92 72 HIS B C 1
ATOM 1916 O O . HIS B 1 72 ? -6.363 8.18 0.533 1 92 72 HIS B O 1
ATOM 1922 N N . VAL B 1 73 ? -7.445 8.352 2.494 1 94.69 73 VAL B N 1
ATOM 1923 C CA . VAL B 1 73 ? -6.758 7.25 3.162 1 94.69 73 VAL B CA 1
ATOM 1924 C C . VAL B 1 73 ? -7.77 6.383 3.906 1 94.69 73 VAL B C 1
ATOM 1926 O O . VAL B 1 73 ? -8.75 6.895 4.445 1 94.69 73 VAL B O 1
ATOM 1929 N N . CYS B 1 74 ? -7.555 5.098 3.814 1 96 74 CYS B N 1
ATOM 1930 C CA . CYS B 1 74 ? -8.336 4.211 4.672 1 96 74 CYS B CA 1
ATOM 1931 C C . CYS B 1 74 ? -7.465 3.607 5.77 1 96 74 CYS B C 1
ATOM 1933 O O . CYS B 1 74 ? -6.254 3.447 5.59 1 96 74 CYS B O 1
ATOM 1935 N N . SER B 1 75 ? -8.055 3.412 6.875 1 96.69 75 SER B N 1
ATOM 1936 C CA . SER B 1 75 ? -7.359 2.822 8.016 1 96.69 75 SER B CA 1
ATOM 1937 C C . SER B 1 75 ? -8.258 1.855 8.773 1 96.69 75 SER B C 1
ATOM 1939 O O . SER B 1 75 ? -9.484 2.006 8.773 1 96.69 75 SER B O 1
ATOM 1941 N N . VAL B 1 76 ? -7.664 0.874 9.32 1 97.19 76 VAL B N 1
ATOM 1942 C CA . VAL B 1 76 ? -8.359 -0.031 10.227 1 97.19 76 VAL B CA 1
ATOM 1943 C C . VAL B 1 76 ? -7.668 -0.037 11.586 1 97.19 76 VAL B C 1
ATOM 1945 O O . VAL B 1 76 ? -6.453 0.159 11.672 1 97.19 76 VAL B O 1
ATOM 1948 N N . ALA B 1 77 ? -8.5 -0.236 12.586 1 95.62 77 ALA B N 1
ATOM 1949 C CA . ALA B 1 77 ? -7.988 -0.23 13.953 1 95.62 77 ALA B CA 1
ATOM 1950 C C . ALA B 1 77 ? -8.656 -1.312 14.797 1 95.62 77 ALA B C 1
ATOM 1952 O O . ALA B 1 77 ? -9.648 -1.912 14.367 1 95.62 77 ALA B O 1
ATOM 1953 N N . ASP B 1 78 ? -8.094 -1.518 15.961 1 93.62 78 ASP B N 1
ATOM 1954 C CA . ASP B 1 78 ? -8.555 -2.582 16.844 1 93.62 78 ASP B CA 1
ATOM 1955 C C . ASP B 1 78 ? -9.922 -2.254 17.422 1 93.62 78 ASP B C 1
ATOM 1957 O O . ASP B 1 78 ? -10.586 -3.119 18.016 1 93.62 78 ASP B O 1
ATOM 1961 N N . ASP B 1 79 ? -10.383 -1.026 17.266 1 91.81 79 ASP B N 1
ATOM 1962 C CA . ASP B 1 79 ? -11.719 -0.681 17.75 1 91.81 79 ASP B CA 1
ATOM 1963 C C . ASP B 1 79 ? -12.797 -1.285 16.844 1 91.81 79 ASP B C 1
ATOM 1965 O O . ASP B 1 79 ? -13.992 -1.151 17.125 1 91.81 79 ASP B O 1
ATOM 1969 N N . GLY B 1 80 ? -12.422 -1.878 15.742 1 93.69 80 GLY B N 1
ATOM 1970 C CA . GLY B 1 80 ? -13.352 -2.639 14.914 1 93.69 80 GLY B CA 1
ATOM 1971 C C . GLY B 1 80 ? -13.945 -1.824 13.781 1 93.69 80 GLY B C 1
ATOM 1972 O O . GLY B 1 80 ? -15.008 -2.172 13.25 1 93.69 80 GLY B O 1
ATOM 1973 N N . TYR B 1 81 ? -13.234 -0.735 13.453 1 94.75 81 TYR B N 1
ATOM 1974 C CA . TYR B 1 81 ? -13.797 0.102 12.406 1 94.75 81 TYR B CA 1
ATOM 1975 C C . TYR B 1 81 ? -12.82 0.27 11.25 1 94.75 81 TYR B C 1
ATOM 1977 O O . TYR B 1 81 ? -11.617 0.416 11.469 1 94.75 81 TYR B O 1
ATOM 1985 N N . LEU B 1 82 ? -13.391 0.162 10.078 1 96.19 82 LEU B N 1
ATOM 1986 C CA . LEU B 1 82 ? -12.766 0.724 8.891 1 96.19 82 LEU B CA 1
ATOM 1987 C C . LEU B 1 82 ? -13.133 2.193 8.719 1 96.19 82 LEU B C 1
ATOM 1989 O O . LEU B 1 82 ? -14.312 2.555 8.797 1 96.19 82 LEU B O 1
ATOM 1993 N N . ARG B 1 83 ? -12.18 3.025 8.57 1 95.12 83 ARG B N 1
ATOM 1994 C CA . ARG B 1 83 ? -12.414 4.453 8.367 1 95.12 83 ARG B CA 1
ATOM 1995 C C . ARG B 1 83 ? -11.812 4.922 7.047 1 95.12 83 ARG B C 1
ATOM 1997 O O . ARG B 1 83 ? -10.719 4.5 6.676 1 95.12 83 ARG B O 1
ATOM 2004 N N . VAL B 1 84 ? -12.562 5.762 6.359 1 94.25 84 VAL B N 1
ATOM 2005 C CA . VAL B 1 84 ? -12.062 6.445 5.172 1 94.25 84 VAL B CA 1
ATOM 2006 C C . VAL B 1 84 ? -12.023 7.953 5.422 1 94.25 84 VAL B C 1
ATOM 2008 O O . VAL B 1 84 ? -13.047 8.562 5.75 1 94.25 84 VAL B O 1
ATOM 2011 N N . TRP B 1 85 ? -10.852 8.484 5.25 1 93.44 85 TRP B N 1
ATOM 2012 C CA . TRP B 1 85 ? -10.602 9.898 5.52 1 93.44 85 TRP B CA 1
ATOM 2013 C C . TRP B 1 85 ? -10.461 10.68 4.223 1 93.44 85 TRP B C 1
ATOM 2015 O O . TRP B 1 85 ? -9.789 10.234 3.291 1 93.44 85 TRP B O 1
ATOM 2025 N N . ASP B 1 86 ? -11.094 11.789 4.18 1 91.62 86 ASP B N 1
ATOM 2026 C CA . ASP B 1 86 ? -10.875 12.766 3.117 1 91.62 86 ASP B CA 1
ATOM 2027 C C . ASP B 1 86 ? -9.828 13.797 3.518 1 91.62 86 ASP B C 1
ATOM 2029 O O . ASP B 1 86 ? -10.031 14.562 4.457 1 91.62 86 ASP B O 1
ATOM 2033 N N . LEU B 1 87 ? -8.734 13.805 2.814 1 90.06 87 LEU B N 1
ATOM 2034 C CA . LEU B 1 87 ? -7.609 14.633 3.217 1 90.06 87 LEU B CA 1
ATOM 2035 C C . LEU B 1 87 ? -7.898 16.109 2.955 1 90.06 87 LEU B C 1
ATOM 2037 O O . LEU B 1 87 ? -7.215 16.984 3.488 1 90.06 87 LEU B O 1
ATOM 2041 N N . GLU B 1 88 ? -8.844 16.344 2.154 1 82.88 88 GLU B N 1
ATOM 2042 C CA . GLU B 1 88 ? -9.227 17.734 1.89 1 82.88 88 GLU B CA 1
ATOM 2043 C C . GLU B 1 88 ? -10.164 18.266 2.965 1 82.88 88 GLU B C 1
ATOM 2045 O O . GLU B 1 88 ? -10.281 19.469 3.154 1 82.88 88 GLU B O 1
ATOM 2050 N N . ASP B 1 89 ? -10.898 17.375 3.621 1 76.38 89 ASP B N 1
ATOM 2051 C CA . ASP B 1 89 ? -11.852 17.781 4.648 1 76.38 89 ASP B CA 1
ATOM 2052 C C . ASP B 1 89 ? -11.508 17.156 5.996 1 76.38 89 ASP B C 1
ATOM 2054 O O . ASP B 1 89 ? -12.086 16.141 6.375 1 76.38 89 ASP B O 1
ATOM 2058 N N . SER B 1 90 ? -10.406 17.438 6.562 1 62.97 90 SER B N 1
ATOM 2059 C CA . SER B 1 90 ? -9.484 16.734 7.453 1 62.97 90 SER B CA 1
ATOM 2060 C C . SER B 1 90 ? -10.172 16.328 8.75 1 62.97 90 SER B C 1
ATOM 2062 O O . SER B 1 90 ? -9.672 15.469 9.477 1 62.97 90 SER B O 1
ATOM 2064 N N . CYS B 1 91 ? -11.289 16.641 9.258 1 65 91 CYS B N 1
ATOM 2065 C CA . CYS B 1 91 ? -11.438 16.422 10.688 1 65 91 CYS B CA 1
ATOM 2066 C C . CYS B 1 91 ? -12.086 15.078 10.969 1 65 91 CYS B C 1
ATOM 2068 O O . CYS B 1 91 ? -11.758 14.414 11.961 1 65 91 CYS B O 1
ATOM 2070 N N . ASP B 1 92 ? -12.914 14.68 10.188 1 81.56 92 ASP B N 1
ATOM 2071 C CA . ASP B 1 92 ? -13.625 13.445 10.492 1 81.56 92 ASP B CA 1
ATOM 2072 C C . ASP B 1 92 ? -13.594 12.484 9.305 1 81.56 92 ASP B C 1
ATOM 2074 O O . ASP B 1 92 ? -13.531 12.922 8.148 1 81.56 92 ASP B O 1
ATOM 2078 N N . PRO B 1 93 ? -13.5 11.188 9.719 1 88.06 93 PRO B N 1
ATOM 2079 C CA . PRO B 1 93 ? -13.617 10.234 8.609 1 88.06 93 PRO B CA 1
ATOM 2080 C C . PRO B 1 93 ? -14.883 10.453 7.785 1 88.06 93 PRO B C 1
ATOM 2082 O O . PRO B 1 93 ? -15.938 10.766 8.336 1 88.06 93 PRO B O 1
ATOM 2085 N N . GLN B 1 94 ? -14.719 10.422 6.543 1 84.81 94 GLN B N 1
ATOM 2086 C CA . GLN B 1 94 ? -15.836 10.594 5.617 1 84.81 94 GLN B CA 1
ATOM 2087 C C . GLN B 1 94 ? -16.75 9.375 5.637 1 84.81 94 GLN B C 1
ATOM 2089 O O . GLN B 1 94 ? -17.969 9.5 5.426 1 84.81 94 GLN B O 1
ATOM 2094 N N . TYR B 1 95 ? -16.188 8.219 5.816 1 88.25 95 TYR B N 1
ATOM 2095 C CA . TYR B 1 95 ? -16.922 6.953 5.852 1 88.25 95 TYR B CA 1
ATOM 2096 C C . TYR B 1 95 ? -16.391 6.051 6.961 1 88.25 95 TYR B C 1
ATOM 2098 O O . TYR B 1 95 ? -15.18 5.961 7.172 1 88.25 95 TYR B O 1
ATOM 2106 N N . ILE B 1 96 ? -17.359 5.418 7.676 1 92.94 96 ILE B N 1
ATOM 2107 C CA . ILE B 1 96 ? -17.016 4.48 8.734 1 92.94 96 ILE B CA 1
ATOM 2108 C C . ILE B 1 96 ? -17.844 3.203 8.586 1 92.94 96 ILE B C 1
ATOM 2110 O O . ILE B 1 96 ? -19.047 3.26 8.367 1 92.94 96 ILE B O 1
ATOM 2114 N N . ALA B 1 97 ? -17.219 2.092 8.602 1 94.38 97 ALA B N 1
ATOM 2115 C CA . ALA B 1 97 ? -17.891 0.793 8.57 1 94.38 97 ALA B CA 1
ATOM 2116 C C . ALA B 1 97 ? -17.391 -0.112 9.688 1 94.38 97 ALA B C 1
ATOM 2118 O O . ALA B 1 97 ? -16.203 -0.099 10.016 1 94.38 97 ALA B O 1
ATOM 2119 N N . GLU B 1 98 ? -18.297 -0.873 10.242 1 94.75 98 GLU B N 1
ATOM 2120 C CA . GLU B 1 98 ? -17.891 -1.845 11.258 1 94.75 98 GLU B CA 1
ATOM 2121 C C . GLU B 1 98 ? -17.219 -3.055 10.617 1 94.75 98 GLU B C 1
ATOM 2123 O O . GLU B 1 98 ? -17.719 -3.619 9.648 1 94.75 98 GLU B O 1
ATOM 2128 N N . HIS B 1 99 ? -16.062 -3.381 11.078 1 93.56 99 HIS B N 1
ATOM 2129 C CA . HIS B 1 99 ? -15.336 -4.578 10.68 1 93.56 99 HIS B CA 1
ATOM 2130 C C . HIS B 1 99 ? -14.477 -5.102 11.828 1 93.56 99 HIS B C 1
ATOM 2132 O O . HIS B 1 99 ? -13.352 -4.637 12.031 1 93.56 99 HIS B O 1
ATOM 2138 N N . GLN B 1 100 ? -14.992 -6.156 12.438 1 92.12 100 GLN B N 1
ATOM 2139 C CA . GLN B 1 100 ? -14.266 -6.695 13.586 1 92.12 100 GLN B CA 1
ATOM 2140 C C . GLN B 1 100 ? -13.062 -7.52 13.141 1 92.12 100 GLN B C 1
ATOM 2142 O O . GLN B 1 100 ? -13.102 -8.172 12.094 1 92.12 100 GLN B O 1
ATOM 2147 N N . ASN B 1 101 ? -12.023 -7.445 13.883 1 91.38 101 ASN B N 1
ATOM 2148 C CA . ASN B 1 101 ? -10.82 -8.266 13.734 1 91.38 101 ASN B CA 1
ATOM 2149 C C . ASN B 1 101 ? -10.062 -7.922 12.453 1 91.38 101 ASN B C 1
ATOM 2151 O O . ASN B 1 101 ? -9.445 -8.797 11.844 1 91.38 101 ASN B O 1
ATOM 2155 N N . ALA B 1 102 ? -10.188 -6.668 11.969 1 94.75 102 ALA B N 1
ATOM 2156 C CA . ALA B 1 102 ? -9.422 -6.234 10.805 1 94.75 102 ALA B CA 1
ATOM 2157 C C . ALA B 1 102 ? -7.938 -6.113 11.125 1 94.75 102 ALA B C 1
ATOM 2159 O O . ALA B 1 102 ? -7.566 -5.625 12.195 1 94.75 102 ALA B O 1
ATOM 2160 N N . LEU B 1 103 ? -7.043 -6.57 10.203 1 95.12 103 LEU B N 1
ATOM 2161 C CA . LEU B 1 103 ? -5.602 -6.492 10.422 1 95.12 103 LEU B CA 1
ATOM 2162 C C . LEU B 1 103 ? -4.941 -5.609 9.367 1 95.12 103 LEU B C 1
ATOM 2164 O O . LEU B 1 103 ? -3.898 -5.008 9.617 1 95.12 103 LEU B O 1
ATOM 2168 N N . CYS B 1 104 ? -5.504 -5.551 8.148 1 96.88 104 CYS B N 1
ATOM 2169 C CA . CYS B 1 104 ? -4.934 -4.75 7.078 1 96.88 104 CYS B CA 1
ATOM 2170 C C . CYS B 1 104 ? -6.016 -4.273 6.117 1 96.88 104 CYS B C 1
ATOM 2172 O O . CYS B 1 104 ? -7.133 -4.793 6.129 1 96.88 104 CYS B O 1
ATOM 2174 N N . CYS B 1 105 ? -5.711 -3.219 5.371 1 97.19 105 CYS B N 1
ATOM 2175 C CA . CYS B 1 105 ? -6.602 -2.684 4.352 1 97.19 105 CYS B CA 1
ATOM 2176 C C . CYS B 1 105 ? -5.812 -2.115 3.18 1 97.19 105 CYS B C 1
ATOM 2178 O O . CYS B 1 105 ? -4.656 -1.717 3.34 1 97.19 105 CYS B O 1
ATOM 2180 N N . SER B 1 106 ? -6.406 -2.113 2.023 1 96.81 106 SER B N 1
ATOM 2181 C CA . SER B 1 106 ? -5.77 -1.579 0.825 1 96.81 106 SER B CA 1
ATOM 2182 C C . SER B 1 106 ? -6.805 -1.095 -0.184 1 96.81 106 SER B C 1
ATOM 2184 O O . SER B 1 106 ? -7.812 -1.768 -0.419 1 96.81 106 SER B O 1
ATOM 2186 N N . PHE B 1 107 ? -6.539 0.068 -0.736 1 94.56 107 PHE B N 1
ATOM 2187 C CA . PHE B 1 107 ? -7.359 0.568 -1.833 1 94.56 107 PHE B CA 1
ATOM 2188 C C . PHE B 1 107 ? -6.992 -0.124 -3.141 1 94.56 107 PHE B C 1
ATOM 2190 O O . PHE B 1 107 ? -5.812 -0.265 -3.469 1 94.56 107 PHE B O 1
ATOM 2197 N N . SER B 1 108 ? -8.039 -0.468 -3.834 1 91.25 108 SER B N 1
ATOM 2198 C CA . SER B 1 108 ? -7.793 -0.92 -5.199 1 91.25 108 SER B CA 1
ATOM 2199 C C . SER B 1 108 ? -7.512 0.256 -6.129 1 91.25 108 SER B C 1
ATOM 2201 O O . SER B 1 108 ? -8.289 1.212 -6.184 1 91.25 108 SER B O 1
ATOM 2203 N N . PRO B 1 109 ? -6.387 0.156 -6.945 1 85.06 109 PRO B N 1
ATOM 2204 C CA . PRO B 1 109 ? -6.031 1.283 -7.812 1 85.06 109 PRO B CA 1
ATOM 2205 C C . PRO B 1 109 ? -7.031 1.495 -8.945 1 85.06 109 PRO B C 1
ATOM 2207 O O . PRO B 1 109 ? -7.168 2.613 -9.453 1 85.06 109 PRO B O 1
ATOM 2210 N N . GLN B 1 110 ? -7.672 0.488 -9.352 1 79.5 110 GLN B N 1
ATOM 2211 C CA . GLN B 1 110 ? -8.469 0.625 -10.57 1 79.5 110 GLN B CA 1
ATOM 2212 C C . GLN B 1 110 ? -9.961 0.559 -10.258 1 79.5 110 GLN B C 1
ATOM 2214 O O . GLN B 1 110 ? -10.781 0.992 -11.062 1 79.5 110 GLN B O 1
ATOM 2219 N N . ASP B 1 111 ? -10.164 -0.006 -9.109 1 74.81 111 ASP B N 1
ATOM 2220 C CA . ASP B 1 111 ? -11.578 -0.158 -8.797 1 74.81 111 ASP B CA 1
ATOM 2221 C C . ASP B 1 111 ? -11.938 0.57 -7.5 1 74.81 111 ASP B C 1
ATOM 2223 O O . ASP B 1 111 ? -11.062 1.154 -6.852 1 74.81 111 ASP B O 1
ATOM 2227 N N . HIS B 1 112 ? -13.062 1.263 -7.332 1 80.75 112 HIS B N 1
ATOM 2228 C CA . HIS B 1 112 ? -13.57 1.978 -6.164 1 80.75 112 HIS B CA 1
ATOM 2229 C C . HIS B 1 112 ? -13.883 1.018 -5.023 1 80.75 112 HIS B C 1
ATOM 2231 O O . HIS B 1 112 ? -14.969 1.063 -4.449 1 80.75 112 HIS B O 1
ATOM 2237 N N . ARG B 1 113 ? -12.82 0.167 -4.719 1 89.44 113 ARG B N 1
ATOM 2238 C CA . ARG B 1 113 ? -13.023 -0.782 -3.629 1 89.44 113 ARG B CA 1
ATOM 2239 C C . ARG B 1 113 ? -11.883 -0.71 -2.617 1 89.44 113 ARG B C 1
ATOM 2241 O O . ARG B 1 113 ? -10.781 -0.281 -2.949 1 89.44 113 ARG B O 1
ATOM 2248 N N . ILE B 1 114 ? -12.18 -1.104 -1.408 1 94.69 114 ILE B N 1
ATOM 2249 C CA . ILE B 1 114 ? -11.227 -1.302 -0.326 1 94.69 114 ILE B CA 1
ATOM 2250 C C . ILE B 1 114 ? -11.25 -2.762 0.122 1 94.69 114 ILE B C 1
ATOM 2252 O O . ILE B 1 114 ? -12.32 -3.338 0.325 1 94.69 114 ILE B O 1
ATOM 2256 N N . SER B 1 115 ? -10.117 -3.346 0.14 1 95.25 115 SER B N 1
ATOM 2257 C CA . SER B 1 115 ? -10.016 -4.691 0.692 1 95.25 115 SER B CA 1
ATOM 2258 C C . SER B 1 115 ? -9.586 -4.66 2.156 1 95.25 115 SER B C 1
ATOM 2260 O O . SER B 1 115 ? -8.742 -3.85 2.543 1 95.25 115 SER B O 1
ATOM 2262 N N . VAL B 1 116 ? -10.188 -5.5 2.926 1 96.44 116 VAL B N 1
ATOM 2263 C CA . VAL B 1 116 ? -9.836 -5.613 4.336 1 96.44 116 VAL B CA 1
ATOM 2264 C C . VAL B 1 116 ? -9.555 -7.07 4.688 1 96.44 116 VAL B C 1
ATOM 2266 O O . VAL B 1 116 ? -10.391 -7.945 4.457 1 96.44 116 VAL B O 1
ATOM 2269 N N . GLY B 1 117 ? -8.375 -7.289 5.207 1 93.94 117 GLY B N 1
ATOM 2270 C CA . GLY B 1 117 ? -7.984 -8.609 5.668 1 93.94 117 GLY B CA 1
ATOM 2271 C C . GLY B 1 117 ? -8.164 -8.797 7.164 1 93.94 117 GLY B C 1
ATOM 2272 O O . GLY B 1 117 ? -7.922 -7.875 7.941 1 93.94 117 GLY B O 1
ATOM 2273 N N . ASN B 1 118 ? -8.516 -10.062 7.535 1 90 118 ASN B N 1
ATOM 2274 C CA . ASN B 1 118 ? -8.828 -10.281 8.945 1 90 118 ASN B CA 1
ATOM 2275 C C . ASN B 1 118 ? -7.934 -11.352 9.555 1 90 118 ASN B C 1
ATOM 2277 O O . ASN B 1 118 ? -7.094 -11.938 8.867 1 90 118 ASN B O 1
ATOM 2281 N N . ARG B 1 119 ? -8.148 -11.594 10.891 1 87.12 119 ARG B N 1
ATOM 2282 C CA . ARG B 1 119 ? -7.367 -12.523 11.695 1 87.12 119 ARG B CA 1
ATOM 2283 C C . ARG B 1 119 ? -7.652 -13.969 11.305 1 87.12 119 ARG B C 1
ATOM 2285 O O . ARG B 1 119 ? -6.84 -14.859 11.562 1 87.12 119 ARG B O 1
ATOM 2292 N N . THR B 1 120 ? -8.703 -14.227 10.625 1 78.81 120 THR B N 1
ATOM 2293 C CA . THR B 1 120 ? -9.062 -15.594 10.266 1 78.81 120 THR B CA 1
ATOM 2294 C C . THR B 1 120 ? -8.594 -15.93 8.859 1 78.81 120 THR B C 1
ATOM 2296 O O . THR B 1 120 ? -8.938 -16.984 8.32 1 78.81 120 THR B O 1
ATOM 2299 N N . GLY B 1 121 ? -7.867 -15.023 8.211 1 81.19 121 GLY B N 1
ATOM 2300 C CA . GLY B 1 121 ? -7.328 -15.258 6.883 1 81.19 121 GLY B CA 1
ATOM 2301 C C . GLY B 1 121 ? -8.289 -14.883 5.773 1 81.19 121 GLY B C 1
ATOM 2302 O O . GLY B 1 121 ? -8.062 -15.219 4.609 1 81.19 121 GLY B O 1
ATOM 2303 N N . GLY B 1 122 ? -9.383 -14.281 6.086 1 87.38 122 GLY B N 1
ATOM 2304 C CA . GLY B 1 122 ? -10.344 -13.836 5.098 1 87.38 122 GLY B CA 1
ATOM 2305 C C . GLY B 1 122 ? -10.117 -12.398 4.652 1 87.38 122 GLY B C 1
ATOM 2306 O O . GLY B 1 122 ? -9.398 -11.648 5.309 1 87.38 122 GLY B O 1
ATOM 2307 N N . VAL B 1 123 ? -10.664 -12.172 3.42 1 91.38 123 VAL B N 1
ATOM 2308 C CA . VAL B 1 123 ? -10.641 -10.805 2.893 1 91.38 123 VAL B CA 1
ATOM 2309 C C . VAL B 1 123 ? -12.055 -10.375 2.525 1 91.38 123 VAL B C 1
ATOM 2311 O O . VAL B 1 123 ? -12.812 -11.141 1.934 1 91.38 123 VAL B O 1
ATOM 2314 N N . VAL B 1 124 ? -12.43 -9.203 2.994 1 93.75 124 VAL B N 1
ATOM 2315 C CA . VAL B 1 124 ? -13.711 -8.602 2.654 1 93.75 124 VAL B CA 1
ATOM 2316 C C . VAL B 1 124 ? -13.484 -7.359 1.795 1 93.75 124 VAL B C 1
ATOM 2318 O O . VAL B 1 124 ? -12.578 -6.566 2.064 1 93.75 124 VAL B O 1
ATOM 2321 N N . PHE B 1 125 ? -14.328 -7.141 0.766 1 92.06 125 PHE B N 1
ATOM 2322 C CA . PHE B 1 125 ? -14.234 -5.973 -0.106 1 92.06 125 PHE B CA 1
ATOM 2323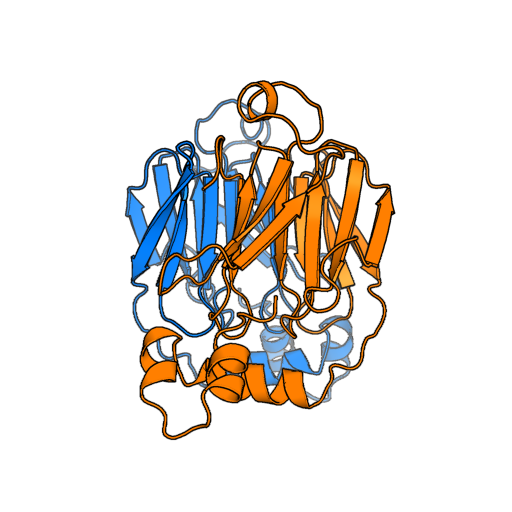 C C . PHE B 1 125 ? -15.367 -4.996 0.171 1 92.06 125 PHE B C 1
ATOM 2325 O O . PHE B 1 125 ? -16.531 -5.398 0.258 1 92.06 125 PHE B O 1
ATOM 2332 N N . TYR B 1 126 ? -15.031 -3.744 0.364 1 94.12 126 TYR B N 1
ATOM 2333 C CA . TYR B 1 126 ? -15.977 -2.648 0.544 1 94.12 126 TYR B CA 1
ATOM 2334 C C . TYR B 1 126 ? -16.031 -1.763 -0.696 1 94.12 126 TYR B C 1
ATOM 2336 O O . TYR B 1 126 ? -15.008 -1.542 -1.352 1 94.12 126 TYR B O 1
ATOM 2344 N N . ALA B 1 127 ? -17.203 -1.279 -0.979 1 89.12 127 ALA B N 1
ATOM 2345 C CA . ALA B 1 127 ? -17.344 -0.299 -2.055 1 89.12 127 ALA B CA 1
ATOM 2346 C C . ALA B 1 127 ? -17.109 1.117 -1.537 1 89.12 127 ALA B C 1
ATOM 2348 O O . ALA B 1 127 ? -17.562 1.47 -0.448 1 89.12 127 ALA B O 1
ATOM 2349 N N . MET B 1 128 ? -16.188 1.814 -2.162 1 81.75 128 MET B N 1
ATOM 2350 C CA . MET B 1 128 ? -15.961 3.223 -1.844 1 81.75 128 MET B CA 1
ATOM 2351 C C . MET B 1 128 ? -16.812 4.125 -2.734 1 81.75 128 MET B C 1
ATOM 2353 O O . MET B 1 128 ? -16.969 3.859 -3.928 1 81.75 128 MET B O 1
ATOM 2357 N N . PRO B 1 129 ? -17.375 5.117 -2.061 1 69.06 129 PRO B N 1
ATOM 2358 C CA . PRO B 1 129 ? -18.125 6.047 -2.914 1 69.06 129 PRO B CA 1
ATOM 2359 C C . PRO B 1 129 ? -17.234 6.73 -3.951 1 69.06 129 PRO B C 1
ATOM 2361 O O . PRO B 1 129 ? -16.062 7.004 -3.684 1 69.06 129 PRO B O 1
ATOM 2364 N N . ARG B 1 130 ? -17.953 6.852 -5.043 1 69.25 130 ARG B N 1
ATOM 2365 C CA . ARG B 1 130 ? -17.25 7.516 -6.133 1 69.25 130 ARG B CA 1
ATOM 2366 C C . ARG B 1 130 ? -17.156 9.023 -5.891 1 69.25 130 ARG B C 1
ATOM 2368 O O . ARG B 1 130 ? -18.141 9.641 -5.445 1 69.25 130 ARG B O 1
ATOM 2375 N N . CYS B 1 131 ? -15.945 9.43 -5.855 1 70.56 131 CYS B N 1
ATOM 2376 C CA . CYS B 1 131 ? -15.766 10.875 -5.797 1 70.56 131 CYS B CA 1
ATOM 2377 C C . CYS B 1 131 ? -14.953 11.367 -6.988 1 70.56 131 CYS B C 1
ATOM 2379 O O . CYS B 1 131 ? -14.086 10.656 -7.492 1 70.56 131 CYS B O 1
ATOM 2381 N N . VAL B 1 132 ? -15.453 12.477 -7.57 1 78.75 132 VAL B N 1
ATOM 2382 C CA . VAL B 1 132 ? -14.703 13.117 -8.641 1 78.75 132 VAL B CA 1
ATOM 2383 C C . VAL B 1 132 ? -13.75 14.156 -8.055 1 78.75 132 VAL B C 1
ATOM 2385 O O . VAL B 1 132 ? -14.18 15.125 -7.426 1 78.75 132 VAL B O 1
ATOM 2388 N N . PRO B 1 133 ? -12.523 13.812 -8.234 1 81.56 133 PRO B N 1
ATOM 2389 C CA . PRO B 1 133 ? -11.57 14.781 -7.699 1 81.56 133 PRO B CA 1
ATOM 2390 C C . PRO B 1 133 ? -11.664 16.141 -8.375 1 81.56 133 PRO B C 1
ATOM 2392 O O . PRO B 1 133 ? -11.961 16.219 -9.578 1 81.56 133 PRO B O 1
ATOM 2395 N N . ALA B 1 134 ? -11.469 17.141 -7.562 1 86.31 134 ALA B N 1
ATOM 2396 C CA . ALA B 1 134 ? -11.398 18.484 -8.125 1 86.31 134 ALA B CA 1
ATOM 2397 C C . ALA B 1 134 ? -10.219 18.625 -9.078 1 86.31 134 ALA B C 1
ATOM 2399 O O . ALA B 1 134 ? -9.18 17.984 -8.883 1 86.31 134 ALA B O 1
ATOM 2400 N N . LEU B 1 135 ? -10.375 19.359 -10.109 1 90.19 135 LEU B N 1
ATOM 2401 C CA . LEU B 1 135 ? -9.32 19.609 -11.078 1 90.19 135 LEU B CA 1
ATOM 2402 C C . LEU B 1 135 ? -8.055 20.109 -10.398 1 90.19 135 LEU B C 1
ATOM 2404 O O . LEU B 1 135 ? -6.941 19.734 -10.781 1 90.19 135 LEU B O 1
ATOM 2408 N N . GLN B 1 136 ? -8.305 20.938 -9.43 1 91.31 136 GLN B N 1
ATOM 2409 C CA . GLN B 1 136 ? -7.176 21.5 -8.695 1 91.31 136 GLN B CA 1
ATOM 2410 C C . GLN B 1 136 ? -6.332 20.391 -8.07 1 91.31 136 GLN B C 1
ATOM 2412 O O . GLN B 1 136 ? -5.102 20.453 -8.086 1 91.31 136 GLN B O 1
ATOM 2417 N N . GLN B 1 137 ? -6.973 19.438 -7.574 1 89.75 137 GLN B N 1
ATOM 2418 C CA . GLN B 1 137 ? -6.254 18.328 -6.949 1 89.75 137 GLN B CA 1
ATOM 2419 C C . GLN B 1 137 ? -5.551 17.469 -7.996 1 89.75 137 GLN B C 1
ATOM 2421 O O . GLN B 1 137 ? -4.426 17.016 -7.777 1 89.75 137 GLN B O 1
ATOM 2426 N N . LEU B 1 138 ? -6.184 17.25 -9.078 1 90.56 138 LEU B N 1
ATOM 2427 C CA . LEU B 1 138 ? -5.574 16.484 -10.156 1 90.56 138 LEU B CA 1
ATOM 2428 C C . LEU B 1 138 ? -4.309 17.172 -10.664 1 90.56 138 LEU B C 1
ATOM 2430 O O . LEU B 1 138 ? -3.295 16.516 -10.906 1 90.56 138 LEU B O 1
ATOM 2434 N N . CYS B 1 139 ? -4.41 18.438 -10.789 1 94.31 139 CYS B N 1
ATOM 2435 C CA . CYS B 1 139 ? -3.254 19.219 -11.227 1 94.31 139 CYS B CA 1
ATOM 2436 C C . CYS B 1 139 ? -2.123 19.125 -10.211 1 94.31 139 CYS B C 1
ATOM 2438 O O . CYS B 1 139 ? -0.96 18.969 -10.578 1 94.31 139 CYS B O 1
ATOM 2440 N N . ARG B 1 140 ? -2.537 19.219 -8.961 1 95.12 140 ARG B N 1
ATOM 2441 C CA . ARG B 1 140 ? -1.535 19.125 -7.902 1 95.12 140 ARG B CA 1
ATOM 2442 C C . ARG B 1 140 ? -0.779 17.812 -7.973 1 95.12 140 ARG B C 1
ATOM 2444 O O . ARG B 1 140 ? 0.454 17.797 -7.973 1 95.12 140 ARG B O 1
ATOM 2451 N N . VAL B 1 141 ? -1.512 16.75 -8.086 1 93.62 141 VAL B N 1
ATOM 2452 C CA . VAL B 1 141 ? -0.921 15.422 -8.117 1 93.62 141 VAL B CA 1
ATOM 2453 C C . VAL B 1 141 ? -0.028 15.281 -9.352 1 93.62 141 VAL B C 1
ATOM 2455 O O . VAL B 1 141 ? 1.079 14.742 -9.266 1 93.62 141 VAL B O 1
ATOM 2458 N N . THR B 1 142 ? -0.493 15.773 -10.469 1 93.81 142 THR B N 1
ATOM 2459 C CA . THR B 1 142 ? 0.258 15.688 -11.719 1 93.81 142 THR B CA 1
ATOM 2460 C C . THR B 1 142 ? 1.579 16.438 -11.602 1 93.81 142 THR B C 1
ATOM 2462 O O . THR B 1 142 ? 2.625 15.93 -12.016 1 93.81 142 THR B O 1
ATOM 2465 N N . ILE B 1 143 ? 1.543 17.578 -11.055 1 95.25 143 ILE B N 1
ATOM 2466 C CA . ILE B 1 143 ? 2.738 18.406 -10.906 1 95.25 143 ILE B CA 1
ATOM 2467 C C . ILE B 1 143 ? 3.703 17.75 -9.922 1 95.25 143 ILE B C 1
ATOM 2469 O O . ILE B 1 143 ? 4.902 17.656 -10.188 1 95.25 143 ILE B O 1
ATOM 2473 N N . ARG B 1 144 ? 3.178 17.234 -8.875 1 95.06 144 ARG B N 1
ATOM 2474 C CA . ARG B 1 144 ? 4.027 16.703 -7.809 1 95.06 144 ARG B CA 1
ATOM 2475 C C . ARG B 1 144 ? 4.641 15.367 -8.219 1 95.06 144 ARG B C 1
ATOM 2477 O O . ARG B 1 144 ? 5.648 14.938 -7.645 1 95.06 144 ARG B O 1
ATOM 2484 N N . LYS B 1 145 ? 4.074 14.688 -9.156 1 93 145 LYS B N 1
ATOM 2485 C CA . LYS B 1 145 ? 4.727 13.508 -9.719 1 93 145 LYS B CA 1
ATOM 2486 C C . LYS B 1 145 ? 6.051 13.875 -10.383 1 93 145 LYS B C 1
ATOM 2488 O O . LYS B 1 145 ? 6.91 13.016 -10.586 1 93 145 LYS B O 1
ATOM 2493 N N . GLN B 1 146 ? 6.199 15.188 -10.633 1 93.25 146 GLN B N 1
ATOM 2494 C CA . GLN B 1 146 ? 7.375 15.617 -11.375 1 93.25 146 GLN B CA 1
ATOM 2495 C C . GLN B 1 146 ? 8.32 16.438 -10.5 1 93.25 146 GLN B C 1
ATOM 2497 O O . GLN B 1 146 ? 9.484 16.641 -10.852 1 93.25 146 GLN B O 1
ATOM 2502 N N . VAL B 1 147 ? 7.77 16.938 -9.438 1 94.19 147 VAL B N 1
ATOM 2503 C CA . VAL B 1 147 ? 8.562 17.828 -8.609 1 94.19 147 VAL B CA 1
ATOM 2504 C C . VAL B 1 147 ? 8.445 17.422 -7.141 1 94.19 147 VAL B C 1
ATOM 2506 O O . VAL B 1 147 ? 7.34 17.375 -6.594 1 94.19 147 VAL B O 1
ATOM 2509 N N . ILE B 1 148 ? 9.586 17.203 -6.551 1 90.56 148 ILE B N 1
ATOM 2510 C CA . ILE B 1 148 ? 9.562 16.859 -5.137 1 90.56 148 ILE B CA 1
ATOM 2511 C C . ILE B 1 148 ? 9.406 18.125 -4.293 1 90.56 148 ILE B C 1
ATOM 2513 O O . ILE B 1 148 ? 9.617 19.234 -4.789 1 90.56 148 ILE B O 1
ATOM 2517 N N . SER B 1 149 ? 9.031 17.984 -3.023 1 90.75 149 SER B N 1
ATOM 2518 C CA . SER B 1 149 ? 8.641 19.094 -2.176 1 90.75 149 SER B CA 1
ATOM 2519 C C . SER B 1 149 ? 9.766 20.125 -2.045 1 90.75 149 SER B C 1
ATOM 2521 O O . SER B 1 149 ? 9.523 21.328 -2.09 1 90.75 149 SER B O 1
ATOM 2523 N N . THR B 1 150 ? 11 19.703 -1.917 1 92.62 150 THR B N 1
ATOM 2524 C CA . THR B 1 150 ? 12.117 20.609 -1.704 1 92.62 150 THR B CA 1
ATOM 2525 C C . THR B 1 150 ? 12.391 21.438 -2.957 1 92.62 150 THR B C 1
ATOM 2527 O O . THR B 1 150 ? 13.023 22.484 -2.887 1 92.62 150 THR B O 1
ATOM 2530 N N . LYS B 1 151 ? 11.938 20.984 -4.07 1 95 151 LYS B N 1
ATOM 2531 C CA . LYS B 1 151 ? 12.156 21.688 -5.332 1 95 151 LYS B CA 1
ATOM 2532 C C . LYS B 1 151 ? 10.992 22.625 -5.641 1 95 151 LYS B C 1
ATOM 2534 O O . LYS B 1 151 ? 11.117 23.516 -6.477 1 95 151 LYS B O 1
ATOM 2539 N N . VAL B 1 152 ? 9.914 22.422 -4.945 1 95.56 152 VAL B N 1
ATOM 2540 C CA . VAL B 1 152 ? 8.734 23.234 -5.191 1 95.56 152 VAL B CA 1
ATOM 2541 C C . VAL B 1 152 ? 9.047 24.703 -4.891 1 95.56 152 VAL B C 1
ATOM 2543 O O . VAL B 1 152 ? 8.586 25.594 -5.598 1 95.56 152 VAL B O 1
ATOM 2546 N N . ASP B 1 153 ? 9.953 24.953 -3.957 1 92.19 153 ASP B N 1
ATOM 2547 C CA . ASP B 1 153 ? 10.25 26.328 -3.541 1 92.19 153 ASP B CA 1
ATOM 2548 C C . ASP B 1 153 ? 11.047 27.062 -4.613 1 92.19 153 ASP B C 1
ATOM 2550 O O . ASP B 1 153 ? 11.07 28.297 -4.641 1 92.19 153 ASP B O 1
ATOM 2554 N N . HIS B 1 154 ? 11.578 26.344 -5.527 1 94.69 154 HIS B N 1
ATOM 2555 C CA . HIS B 1 154 ? 12.414 26.953 -6.555 1 94.69 154 HIS B CA 1
ATOM 2556 C C . HIS B 1 154 ? 11.594 27.281 -7.805 1 94.69 154 HIS B C 1
ATOM 2558 O O . HIS B 1 154 ? 12.109 27.891 -8.742 1 94.69 154 HIS B O 1
ATOM 2564 N N . LEU B 1 155 ? 10.414 26.828 -7.758 1 94.94 155 LEU B N 1
ATOM 2565 C CA . LEU B 1 155 ? 9.562 27.141 -8.898 1 94.94 155 LEU B CA 1
ATOM 2566 C C . LEU B 1 155 ? 9.164 28.625 -8.891 1 94.94 155 LEU B C 1
ATOM 2568 O O . LEU B 1 155 ? 9.031 29.219 -7.828 1 94.94 155 LEU B O 1
ATOM 2572 N N . HIS B 1 156 ? 9 29.156 -10.141 1 95.56 156 HIS B N 1
ATOM 2573 C CA . HIS B 1 156 ? 8.562 30.531 -10.281 1 95.56 156 HIS B CA 1
ATOM 2574 C C . HIS B 1 156 ? 7.043 30.641 -10.188 1 95.56 156 HIS B C 1
ATOM 2576 O O . HIS B 1 156 ? 6.375 30.922 -11.188 1 95.56 156 HIS B O 1
ATOM 2582 N N . LEU B 1 157 ? 6.465 30.422 -9.062 1 96.44 157 LEU B N 1
ATOM 2583 C CA . LEU B 1 157 ? 5.039 30.469 -8.75 1 96.44 157 LEU B CA 1
ATOM 2584 C C . LEU B 1 157 ? 4.777 31.281 -7.496 1 96.44 157 LEU B C 1
ATOM 2586 O O . LEU B 1 157 ? 5.668 31.453 -6.66 1 96.44 157 LEU B O 1
ATOM 2590 N N . PRO B 1 158 ? 3.561 31.922 -7.438 1 96.62 158 PRO B N 1
ATOM 2591 C CA . PRO B 1 158 ? 3.199 32.625 -6.195 1 96.62 158 PRO B CA 1
ATOM 2592 C C . PRO B 1 158 ? 3.289 31.719 -4.969 1 96.62 158 PRO B C 1
ATOM 2594 O O . PRO B 1 158 ? 3.084 30.5 -5.074 1 96.62 158 PRO B O 1
ATOM 2597 N N . VAL B 1 159 ? 3.574 32.312 -3.838 1 95.62 159 VAL B N 1
ATOM 2598 C CA . VAL B 1 159 ? 3.812 31.609 -2.59 1 95.62 159 VAL B CA 1
ATOM 2599 C C . VAL B 1 159 ? 2.6 30.734 -2.252 1 95.62 159 VAL B C 1
ATOM 2601 O O . VAL B 1 159 ? 2.748 29.594 -1.802 1 95.62 159 VAL B O 1
ATOM 2604 N N . ARG B 1 160 ? 1.427 31.234 -2.449 1 96.19 160 ARG B N 1
ATOM 2605 C CA . ARG B 1 160 ? 0.221 30.484 -2.107 1 96.19 160 ARG B CA 1
ATOM 2606 C C . ARG B 1 160 ? 0.131 29.188 -2.916 1 96.19 160 ARG B C 1
ATOM 2608 O O . ARG B 1 160 ? -0.306 28.156 -2.402 1 96.19 160 ARG B O 1
ATOM 2615 N N . LEU B 1 161 ? 0.47 29.25 -4.148 1 96.44 161 LEU B N 1
ATOM 2616 C CA . LEU B 1 161 ? 0.44 28.078 -5.004 1 96.44 161 LEU B CA 1
ATOM 2617 C C . LEU B 1 161 ? 1.527 27.078 -4.602 1 96.44 161 LEU B C 1
ATOM 2619 O O . LEU B 1 161 ? 1.316 25.859 -4.652 1 96.44 161 LEU B O 1
ATOM 2623 N N . LYS B 1 162 ? 2.592 27.609 -4.168 1 96.38 162 LYS B N 1
ATOM 2624 C CA . LYS B 1 162 ? 3.664 26.734 -3.695 1 96.38 162 LYS B CA 1
ATOM 2625 C C . LYS B 1 162 ? 3.244 25.984 -2.438 1 96.38 162 LYS B C 1
ATOM 2627 O O . LYS B 1 162 ? 3.48 24.781 -2.322 1 96.38 162 LYS B O 1
ATOM 2632 N N . GLU B 1 163 ? 2.625 26.688 -1.564 1 96 163 GLU B N 1
ATOM 2633 C CA . GLU B 1 163 ? 2.141 26.062 -0.341 1 96 163 GLU B CA 1
ATOM 2634 C C . GLU B 1 163 ? 1.104 24.984 -0.649 1 96 163 GLU B C 1
ATOM 2636 O O . GLU B 1 163 ? 1.09 23.922 -0.013 1 96 163 GLU B O 1
ATOM 2641 N N . PHE B 1 164 ? 0.263 25.266 -1.627 1 95.81 164 PHE B N 1
ATOM 2642 C CA . PHE B 1 164 ? -0.718 24.281 -2.07 1 95.81 164 PHE B CA 1
ATOM 2643 C C . PHE B 1 164 ? -0.029 23.047 -2.635 1 95.81 164 PHE B C 1
ATOM 2645 O O . PHE B 1 164 ? -0.397 21.922 -2.303 1 95.81 164 PHE B O 1
ATOM 2652 N N . LEU B 1 165 ? 0.985 23.297 -3.412 1 96.38 165 LEU B N 1
ATOM 2653 C CA . LEU B 1 165 ? 1.716 22.188 -4.02 1 96.38 165 LEU B CA 1
ATOM 2654 C C . LEU B 1 165 ? 2.455 21.375 -2.957 1 96.38 165 LEU B C 1
ATOM 2656 O O . LEU B 1 165 ? 2.65 20.172 -3.115 1 96.38 165 LEU B O 1
ATOM 2660 N N . LYS B 1 166 ? 2.785 22.016 -1.859 1 96.31 166 LYS B N 1
ATOM 2661 C CA . LYS B 1 166 ? 3.506 21.328 -0.792 1 96.31 166 LYS B CA 1
ATOM 2662 C C . LYS B 1 166 ? 2.539 20.688 0.201 1 96.31 166 LYS B C 1
ATOM 2664 O O . LYS B 1 166 ? 2.959 20.156 1.233 1 96.31 166 LYS B O 1
ATOM 2669 N N . TYR B 1 167 ? 1.296 20.734 -0.068 1 95.56 167 TYR B N 1
ATOM 2670 C CA . TYR B 1 167 ? 0.227 20.141 0.728 1 95.56 167 TYR B CA 1
ATOM 2671 C C . TYR B 1 167 ? 0.172 20.766 2.117 1 95.56 167 TYR B C 1
ATOM 2673 O O . TYR B 1 167 ? -0.176 20.094 3.092 1 95.56 167 TYR B O 1
ATOM 2681 N N . HIS B 1 168 ? 0.438 22.031 2.23 1 94.19 168 HIS B N 1
ATOM 2682 C CA . HIS B 1 168 ? 0.394 22.719 3.516 1 94.19 168 HIS B CA 1
ATOM 2683 C C . HIS B 1 168 ? -1.027 23.156 3.857 1 94.19 168 HIS B C 1
ATOM 2685 O O . HIS B 1 168 ? -1.275 23.672 4.949 1 94.19 168 HIS B O 1
ATOM 2691 N N . ASP B 1 169 ? -1.907 22.891 2.949 1 90.62 169 ASP B N 1
ATOM 2692 C CA . ASP B 1 169 ? -3.312 23.203 3.191 1 90.62 169 ASP B CA 1
ATOM 2693 C C . ASP B 1 169 ? -4.004 22.062 3.941 1 90.62 169 ASP B C 1
ATOM 2695 O O . ASP B 1 169 ? -5.16 22.188 4.348 1 90.62 169 ASP B O 1
ATOM 2699 N N . LEU B 1 170 ? -3.297 20.938 4.062 1 89.56 170 LEU B N 1
ATOM 2700 C CA . LEU B 1 170 ? -3.891 19.828 4.785 1 89.56 170 LEU B CA 1
ATOM 2701 C C . LEU B 1 170 ? -4.02 20.141 6.27 1 89.56 170 LEU B C 1
ATOM 2703 O O . LEU B 1 170 ? -3.145 20.781 6.852 1 89.56 170 LEU B O 1
#

Secondary structure (DSSP, 8-state):
--SS-EEEEEE-TTSS-EEEEETTSEEEEE-TTT--EEEEEESSSSPPPHHHHTS--S--EEEEEE-TTSSEEEEEETTSEEEEEETTSTTSEEEEEE-TTEEEEEE-SSSSEEEEEETTS-EEEEEPPP----HHHHHHHHHHTTS-HHHHTTSSS-HHHHHHHTTTT-/--SS-EEEEEE-TTSS-EEEEETTSEEEEE-TTT--EEEEEESSSSPPPHHHHTS--S--EEEEEE-TTSSEEEEEETTSEEEEEETTSTTSEEEEEE-TTEEEEEE-SSSSEEEEEETTS-EEEEEPPP----HHHHHHHHHHTTS-HHHHTTSSS-HHHHHHHTTTT-

Sequence (340 aa):
GHFHDIQSCDFSPDSALFATACYDTRVIIWDPYTGDMLLELGHLYPPPRPIFAGGANDHYVRSVSFSKDGLHVCSVADDGYLRVWDLEDSCDPQYIAEHQNALCCSFSPQDHRISVGNRTGGVVFYAMPRCVPALQQLCRVTIRKQVISTKVDHLHLPVRLKEFLKYHDLGHFHDIQSCDFSPDSALFATACYDTRVIIWDPYTGDMLLELGHLYPPPRPIFAGGANDHYVRSVSFSKDGLHVCSVADDGYLRVWDLEDSCDPQYIAEHQNALCCSFSPQDHRISVGNRTGGVVFYAMPRCVPALQQLCRVTIRKQVISTKVDHLHLPVRLKEFLKYHDL

Radius of gyration: 19.4 Å; Cα contacts (8 Å, |Δi|>4): 869; chains: 2; bounding box: 37×60×58 Å